Protein AF-X8BH16-F1 (afdb_monomer)

Solvent-accessible surface area (backbone atoms only — not comparable to full-atom values): 17771 Å² total; per-residue (Å²): 127,65,67,67,55,53,50,50,53,52,55,52,48,54,53,50,53,50,52,50,49,52,52,47,49,56,49,28,65,67,26,70,63,25,54,51,28,47,53,52,26,52,51,34,50,53,52,47,50,52,48,51,49,50,38,54,51,27,48,52,52,26,54,51,30,50,50,44,34,49,32,46,72,56,76,49,93,89,43,67,76,92,74,47,88,82,62,81,76,65,95,76,55,62,78,40,53,50,55,29,53,52,27,48,54,48,31,53,50,35,47,54,50,36,71,68,46,46,65,57,36,52,49,48,33,54,50,25,52,54,48,30,53,61,41,54,47,78,67,88,61,83,72,74,85,73,79,66,92,81,70,81,77,69,54,71,71,59,54,55,53,48,52,50,51,52,50,51,50,50,52,50,49,53,50,44,65,63,44,46,63,51,50,53,48,60,71,48,59,81,80,60,61,57,61,54,52,52,50,45,57,51,46,56,51,51,50,51,50,50,53,50,50,51,52,50,52,52,51,51,50,51,54,53,50,51,51,52,49,52,52,51,51,52,52,52,51,50,54,51,50,53,54,49,54,53,50,52,52,52,50,51,52,49,53,51,49,53,54,48,52,60,57,56,72,74,60,89,88,84,89,88,90,91,89,88,90,84,91,79,90,84,89,85,91,87,90,83,85,90,88,88,82,91,87,83,82,88,78,89,80,89,132

pLDDT: mean 72.81, std 18.32, range [32.56, 98.44]

InterPro domains:
  IPR025519 Protein of unknown function DUF4407 [PF14362] (2-200)

Structure (mmCIF, N/CA/C/O backbone):
data_AF-X8BH16-F1
#
_entry.id   AF-X8BH16-F1
#
loop_
_atom_site.group_PDB
_atom_site.id
_atom_site.type_symbol
_atom_site.label_atom_id
_atom_site.label_alt_id
_atom_site.label_comp_id
_atom_site.label_asym_id
_atom_site.label_entity_id
_atom_site.label_seq_id
_atom_site.pdbx_PDB_ins_code
_atom_site.Cartn_x
_atom_site.Cartn_y
_atom_site.Cartn_z
_atom_site.occupancy
_atom_site.B_iso_or_equiv
_atom_site.auth_seq_id
_atom_site.auth_comp_id
_atom_site.auth_asym_id
_atom_site.auth_atom_id
_atom_site.pdbx_PDB_model_num
ATOM 1 N N . MET A 1 1 ? -32.892 -2.412 39.433 1.00 54.09 1 MET A N 1
ATOM 2 C CA . MET A 1 1 ? -32.097 -1.198 39.141 1.00 54.09 1 MET A CA 1
ATOM 3 C C . MET A 1 1 ? -30.631 -1.491 38.779 1.00 54.09 1 MET A C 1
ATOM 5 O O . MET A 1 1 ? -29.956 -0.594 38.319 1.00 54.09 1 MET A O 1
ATOM 9 N N . THR A 1 2 ? -30.141 -2.733 38.879 1.00 63.59 2 THR A N 1
ATOM 10 C CA . THR A 1 2 ? -28.728 -3.089 38.619 1.00 63.59 2 THR A CA 1
ATOM 11 C C . THR A 1 2 ? -28.429 -3.537 37.179 1.00 63.59 2 THR A C 1
ATOM 13 O O . THR A 1 2 ? -27.313 -3.374 36.700 1.00 63.59 2 THR A O 1
ATOM 16 N N . VAL A 1 3 ? -29.421 -4.066 36.449 1.00 59.50 3 VAL A N 1
ATOM 17 C CA . VAL A 1 3 ? -29.236 -4.561 35.065 1.00 59.50 3 VAL A CA 1
ATOM 18 C C . VAL A 1 3 ? -29.133 -3.415 34.048 1.00 59.50 3 VAL A C 1
ATOM 20 O O . VAL A 1 3 ? -28.340 -3.492 33.115 1.00 59.50 3 VAL A O 1
ATOM 23 N N . ALA A 1 4 ? -29.881 -2.324 34.254 1.00 56.75 4 ALA A N 1
ATOM 24 C CA . ALA A 1 4 ? -29.825 -1.139 33.393 1.00 56.75 4 ALA A CA 1
ATOM 25 C C . ALA A 1 4 ? -28.503 -0.358 33.551 1.00 56.75 4 ALA A C 1
ATOM 27 O O . ALA A 1 4 ? -27.960 0.123 32.561 1.00 56.75 4 ALA A O 1
ATOM 28 N N . GLU A 1 5 ? -27.936 -0.300 34.763 1.00 55.91 5 GLU A N 1
ATOM 29 C CA . GLU A 1 5 ? -26.610 0.296 34.996 1.00 55.91 5 GLU A CA 1
ATOM 30 C C . GLU A 1 5 ? -25.469 -0.550 34.407 1.00 55.91 5 GLU A C 1
ATOM 32 O O . GLU A 1 5 ? -24.547 -0.001 33.802 1.00 55.91 5 GLU A O 1
ATOM 37 N N . LEU A 1 6 ? -25.545 -1.884 34.498 1.00 56.28 6 LEU A N 1
ATOM 38 C CA . LEU A 1 6 ? -24.562 -2.786 33.877 1.00 56.28 6 LEU A CA 1
ATOM 39 C C . LEU A 1 6 ? -24.601 -2.727 32.342 1.00 56.28 6 LEU A C 1
ATOM 41 O O . LEU A 1 6 ? -23.550 -2.736 31.701 1.00 56.28 6 LEU A O 1
ATOM 45 N N . ALA A 1 7 ? -25.792 -2.613 31.749 1.00 57.41 7 ALA A N 1
ATOM 46 C CA . ALA A 1 7 ? -25.943 -2.420 30.308 1.00 57.41 7 ALA A CA 1
ATOM 47 C C . ALA A 1 7 ? -25.385 -1.060 29.850 1.00 57.41 7 ALA A C 1
ATOM 49 O O . ALA A 1 7 ? -24.713 -0.990 28.820 1.00 57.41 7 ALA A O 1
ATOM 50 N N . GLY A 1 8 ? -25.586 -0.001 30.642 1.00 56.28 8 GLY A N 1
ATOM 51 C CA . GLY A 1 8 ? -25.004 1.319 30.389 1.00 56.28 8 GLY A CA 1
ATOM 52 C C . GLY A 1 8 ? -23.473 1.294 30.371 1.00 56.28 8 GLY A C 1
ATOM 53 O O . GLY A 1 8 ? -22.863 1.802 29.433 1.00 56.28 8 GLY A O 1
ATOM 54 N N . LEU A 1 9 ? -22.843 0.627 31.344 1.00 57.84 9 LEU A N 1
ATOM 55 C CA . LEU A 1 9 ? -21.382 0.478 31.402 1.00 57.84 9 LEU A CA 1
ATOM 56 C C . LEU A 1 9 ? -20.816 -0.398 30.271 1.00 57.84 9 LEU A C 1
ATOM 58 O O . LEU A 1 9 ? -19.721 -0.119 29.775 1.00 57.84 9 LEU A O 1
ATOM 62 N N . ALA A 1 10 ? -21.556 -1.418 29.824 1.00 60.94 10 ALA A N 1
ATOM 63 C CA . ALA A 1 10 ? -21.148 -2.282 28.714 1.00 60.94 10 ALA A CA 1
ATOM 64 C C . ALA A 1 10 ? -21.216 -1.564 27.353 1.00 60.94 10 ALA A C 1
ATOM 66 O O . ALA A 1 10 ? -20.291 -1.680 26.547 1.00 60.94 10 ALA A O 1
ATOM 67 N N . VAL A 1 11 ? -22.269 -0.775 27.107 1.00 63.56 11 VAL A N 1
ATOM 68 C CA . VAL A 1 11 ? -22.411 0.021 25.874 1.00 63.56 11 VAL A CA 1
ATOM 69 C C . VAL A 1 11 ? -21.393 1.163 25.840 1.00 63.56 11 VAL A C 1
ATOM 71 O O . VAL A 1 11 ? -20.773 1.405 24.801 1.00 63.56 11 VAL A O 1
ATOM 74 N N . LEU A 1 12 ? -21.154 1.823 26.980 1.00 61.47 12 LEU A N 1
ATOM 75 C CA . LEU A 1 12 ? -20.148 2.879 27.069 1.00 61.47 12 LEU A CA 1
ATOM 76 C C . LEU A 1 12 ? -18.732 2.316 26.862 1.00 61.47 12 LEU A C 1
ATOM 78 O O . LEU A 1 12 ? -17.983 2.878 26.064 1.00 61.47 12 LEU A O 1
ATOM 82 N N . SER A 1 13 ? -18.402 1.168 27.472 1.00 60.75 13 SER A N 1
ATOM 83 C CA . SER A 1 13 ? -17.114 0.483 27.256 1.00 60.75 13 SER A CA 1
ATOM 84 C C . SER A 1 13 ? -16.922 0.080 25.795 1.00 60.75 13 SER A C 1
ATOM 86 O O . SER A 1 13 ? -15.890 0.397 25.214 1.00 60.75 13 SER A O 1
ATOM 88 N N . GLY A 1 14 ? -17.945 -0.492 25.148 1.00 67.81 14 GLY A N 1
ATOM 89 C CA . GLY A 1 14 ? -17.868 -0.868 23.733 1.00 67.81 14 GLY A CA 1
ATOM 90 C C . GLY A 1 14 ? -17.637 0.321 22.789 1.00 67.81 14 GLY A C 1
ATOM 91 O O . GLY A 1 14 ? -16.919 0.196 21.796 1.00 67.81 14 GLY A O 1
ATOM 92 N N . SER A 1 15 ? -18.199 1.493 23.103 1.00 67.81 15 SER A N 1
ATOM 93 C CA . SER A 1 15 ? -17.981 2.716 22.316 1.00 67.81 15 SER A CA 1
ATOM 94 C C . SER A 1 15 ? -16.570 3.295 22.496 1.00 67.81 15 SER A C 1
ATOM 96 O O . SER A 1 15 ? -15.963 3.761 21.529 1.00 67.81 15 SER A O 1
ATOM 98 N N . ILE A 1 16 ? -16.022 3.207 23.713 1.00 68.69 16 ILE A N 1
ATOM 99 C CA . ILE A 1 16 ? -14.674 3.672 24.052 1.00 68.69 16 ILE A CA 1
ATOM 100 C C . ILE A 1 16 ? -13.629 2.738 23.441 1.00 68.69 16 ILE A C 1
ATOM 102 O O . ILE A 1 16 ? -12.698 3.222 22.802 1.00 68.69 16 ILE A O 1
ATOM 106 N N . ASP A 1 17 ? -13.817 1.421 23.538 1.00 65.94 17 ASP A N 1
ATOM 107 C CA . ASP A 1 17 ? -12.946 0.428 22.901 1.00 65.94 17 ASP A CA 1
ATOM 108 C C . ASP A 1 17 ? -12.925 0.591 21.380 1.00 65.94 17 ASP A C 1
ATOM 110 O O . ASP A 1 17 ? -11.865 0.522 20.756 1.00 65.94 17 ASP A O 1
ATOM 114 N N . ARG A 1 18 ? -14.076 0.891 20.766 1.00 68.19 18 ARG A N 1
ATOM 115 C CA . ARG A 1 18 ? -14.154 1.141 19.323 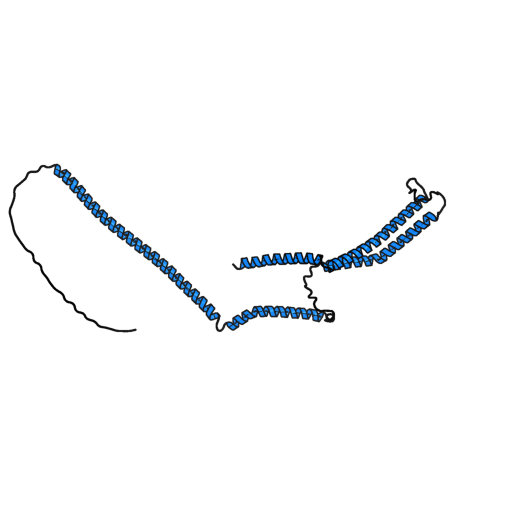1.00 68.19 18 ARG A CA 1
ATOM 116 C C . ARG A 1 18 ? -13.447 2.431 18.915 1.00 68.19 18 ARG A C 1
ATOM 118 O O . ARG A 1 18 ? -12.716 2.428 17.929 1.00 68.19 18 ARG A O 1
ATOM 125 N N . ARG A 1 19 ? -13.592 3.512 19.689 1.00 68.00 19 ARG A N 1
ATOM 126 C CA . ARG A 1 19 ? -12.861 4.769 19.453 1.00 68.00 19 ARG A CA 1
ATOM 127 C C . ARG A 1 19 ? -11.360 4.629 19.693 1.00 68.00 19 ARG A C 1
ATOM 129 O O . ARG A 1 19 ? -10.577 5.191 18.933 1.00 68.00 19 ARG A O 1
ATOM 136 N N . LEU A 1 20 ? -10.949 3.858 20.697 1.00 65.19 20 LEU A N 1
ATOM 137 C CA . LEU A 1 20 ? -9.545 3.530 20.942 1.00 65.19 20 LEU A CA 1
ATOM 138 C C . LEU A 1 20 ? -8.974 2.661 19.820 1.00 65.19 20 LEU A C 1
ATOM 140 O O . LEU A 1 20 ? -7.845 2.901 19.406 1.00 65.19 20 LEU A O 1
ATOM 144 N N . ALA A 1 21 ? -9.747 1.712 19.286 1.00 64.12 21 ALA A N 1
ATOM 145 C CA . ALA A 1 21 ? -9.351 0.903 18.138 1.00 64.12 21 AL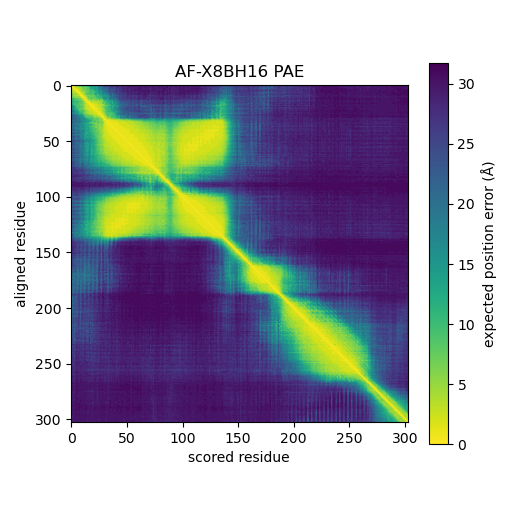A A CA 1
ATOM 146 C C . ALA A 1 21 ? -9.214 1.748 16.859 1.00 64.12 21 ALA A C 1
ATOM 148 O O . ALA A 1 21 ? -8.190 1.660 16.188 1.00 64.12 21 ALA A O 1
ATOM 149 N N . GLU A 1 22 ? -10.182 2.619 16.556 1.00 66.69 22 GLU A N 1
ATOM 150 C CA . GLU A 1 22 ? -10.122 3.548 15.415 1.00 66.69 22 GLU A CA 1
ATOM 151 C C . GLU A 1 22 ? -8.916 4.496 15.516 1.00 66.69 22 GLU A C 1
ATOM 153 O O . GLU A 1 22 ? -8.141 4.629 14.566 1.00 66.69 22 GLU A O 1
ATOM 158 N N . GLN A 1 23 ? -8.688 5.092 16.691 1.00 62.06 23 GLN A N 1
ATOM 159 C CA . GLN A 1 23 ? -7.527 5.952 16.920 1.00 62.06 23 GLN A CA 1
ATOM 160 C C . GLN A 1 23 ? -6.204 5.177 16.920 1.00 62.06 23 GLN A C 1
ATOM 162 O O . GLN A 1 23 ? -5.176 5.728 16.528 1.00 62.06 23 GLN A O 1
ATOM 167 N N . ALA A 1 24 ? -6.192 3.920 17.367 1.00 60.31 24 ALA A N 1
ATOM 168 C CA . ALA A 1 24 ? -5.011 3.066 17.305 1.00 60.31 24 ALA A CA 1
ATOM 169 C C . ALA A 1 24 ? -4.657 2.706 15.859 1.00 60.31 24 ALA A C 1
ATOM 171 O O . ALA A 1 24 ? -3.473 2.677 15.541 1.00 60.31 24 ALA A O 1
ATOM 172 N N . VAL A 1 25 ? -5.649 2.507 14.983 1.00 60.75 25 VAL A N 1
ATOM 173 C CA . VAL A 1 25 ? -5.441 2.308 13.539 1.00 60.75 25 VAL A CA 1
ATOM 174 C C . VAL A 1 25 ? -4.894 3.584 12.894 1.00 60.75 25 VAL A C 1
ATOM 176 O O . VAL A 1 25 ? -3.842 3.541 12.270 1.00 60.75 25 VAL A O 1
ATOM 179 N N . GLN A 1 26 ? -5.500 4.747 13.147 1.00 63.41 26 GLN A N 1
ATOM 180 C CA . GLN A 1 26 ? -5.028 6.026 12.589 1.00 63.41 26 GLN A CA 1
ATOM 181 C C . GLN A 1 26 ? -3.619 6.412 13.068 1.00 63.41 26 GLN A C 1
ATOM 183 O O . GLN A 1 26 ? -2.808 6.932 12.296 1.00 63.41 26 GLN A O 1
ATOM 188 N N . ARG A 1 27 ? -3.287 6.129 14.335 1.00 59.62 27 ARG A N 1
ATOM 189 C CA . ARG A 1 27 ? -1.926 6.315 14.864 1.00 59.62 27 ARG A CA 1
ATOM 190 C C . ARG A 1 27 ? -0.952 5.246 14.373 1.00 59.62 27 ARG A C 1
ATOM 192 O O . ARG A 1 27 ? 0.228 5.556 14.256 1.00 59.62 27 ARG A O 1
ATOM 199 N N . ALA A 1 28 ? -1.414 4.026 14.094 1.00 60.66 28 ALA A N 1
ATOM 200 C CA . ALA A 1 28 ? -0.592 2.987 13.478 1.00 60.66 28 ALA A CA 1
ATOM 201 C C . ALA A 1 28 ? -0.234 3.364 12.036 1.00 60.66 28 ALA A C 1
ATOM 203 O O . ALA A 1 28 ? 0.935 3.289 11.680 1.00 60.66 28 ALA A O 1
ATOM 204 N N . ASP A 1 29 ? -1.188 3.875 11.256 1.00 62.00 29 ASP A N 1
ATOM 205 C CA . ASP A 1 29 ? -0.947 4.349 9.888 1.00 62.00 29 ASP A CA 1
ATOM 206 C C . ASP A 1 29 ? -0.028 5.579 9.843 1.00 62.00 29 ASP A C 1
ATOM 208 O O . ASP A 1 29 ? 0.788 5.716 8.934 1.00 62.00 29 ASP A O 1
ATOM 212 N N . SER A 1 30 ? -0.099 6.439 10.864 1.00 62.12 30 SER A N 1
ATOM 213 C CA . SER A 1 30 ? 0.788 7.602 11.028 1.00 62.12 30 SER A CA 1
ATOM 214 C C . SER A 1 30 ? 2.091 7.274 11.773 1.00 62.12 30 SER A C 1
ATOM 216 O O . SER A 1 30 ? 2.867 8.176 12.097 1.00 62.12 30 SER A O 1
ATOM 218 N N . ALA A 1 31 ? 2.333 6.004 12.114 1.00 78.25 31 ALA A N 1
ATOM 219 C CA . ALA A 1 31 ? 3.508 5.627 12.883 1.00 78.25 31 ALA A CA 1
ATOM 220 C C . ALA A 1 31 ? 4.776 5.790 12.027 1.00 78.25 31 ALA A C 1
ATOM 222 O O . ALA A 1 31 ? 4.789 5.388 10.860 1.00 78.25 31 ALA A O 1
ATOM 223 N N . PRO A 1 32 ? 5.892 6.269 12.607 1.00 78.94 32 PRO A N 1
ATOM 224 C CA . PRO A 1 32 ? 7.151 6.427 11.875 1.00 78.94 32 PRO A CA 1
ATOM 225 C C . PRO A 1 32 ? 7.645 5.108 11.258 1.00 78.94 32 PRO A C 1
ATOM 227 O O . PRO A 1 32 ? 8.288 5.121 10.215 1.00 78.94 32 PRO A O 1
ATOM 230 N N . ALA A 1 33 ? 7.289 3.964 11.854 1.00 80.44 33 ALA A N 1
ATOM 231 C CA . ALA A 1 33 ? 7.592 2.644 11.307 1.00 80.44 33 ALA A CA 1
ATOM 232 C C . ALA A 1 33 ? 6.837 2.342 9.997 1.00 80.44 33 ALA A C 1
ATOM 234 O O . ALA A 1 33 ? 7.428 1.772 9.085 1.00 80.44 33 ALA A O 1
ATOM 235 N N . VAL A 1 34 ? 5.564 2.743 9.876 1.00 88.00 34 VAL A N 1
ATOM 236 C CA . VAL A 1 34 ? 4.780 2.566 8.639 1.00 88.00 34 VAL A CA 1
ATOM 237 C C . VAL A 1 34 ? 5.310 3.487 7.543 1.00 88.00 34 VAL A C 1
ATOM 239 O O . VAL A 1 34 ? 5.524 3.023 6.427 1.00 88.00 34 VAL A O 1
ATOM 242 N N . ALA A 1 35 ? 5.614 4.747 7.871 1.00 87.75 35 ALA A N 1
ATOM 243 C CA . ALA A 1 35 ? 6.201 5.701 6.926 1.00 87.75 35 ALA A CA 1
ATOM 244 C C . ALA A 1 35 ? 7.594 5.267 6.424 1.00 87.75 35 ALA A C 1
ATOM 246 O O . ALA A 1 35 ? 7.931 5.429 5.249 1.00 87.75 35 ALA A O 1
ATOM 247 N N . GLN A 1 36 ? 8.419 4.690 7.301 1.00 87.69 36 GLN A N 1
ATOM 248 C CA . GLN A 1 36 ? 9.732 4.172 6.919 1.00 87.69 36 GLN A CA 1
ATOM 249 C C . GLN A 1 36 ? 9.613 2.920 6.038 1.00 87.69 36 GLN A C 1
ATOM 251 O O . GLN A 1 36 ? 10.286 2.838 5.008 1.00 87.69 36 GLN A O 1
ATOM 256 N N . ALA A 1 37 ? 8.735 1.978 6.401 1.00 92.12 37 ALA A N 1
ATOM 257 C CA . ALA A 1 37 ? 8.479 0.774 5.612 1.00 92.12 37 ALA A CA 1
ATOM 258 C C . ALA A 1 37 ? 7.914 1.114 4.222 1.00 92.12 37 ALA A C 1
ATOM 260 O O . ALA A 1 37 ? 8.383 0.566 3.224 1.00 92.12 37 ALA A O 1
ATOM 261 N N . SER A 1 38 ? 6.979 2.069 4.131 1.00 93.56 38 SER A N 1
ATOM 262 C CA . SER A 1 38 ? 6.435 2.521 2.845 1.00 93.56 38 SER A CA 1
ATOM 263 C C . SER A 1 38 ? 7.512 3.167 1.975 1.00 93.56 38 SER A C 1
ATOM 265 O O . SER A 1 38 ? 7.671 2.784 0.823 1.00 93.56 38 SER A O 1
ATOM 267 N N . THR A 1 39 ? 8.331 4.058 2.542 1.00 94.62 39 THR A N 1
ATOM 268 C CA . THR A 1 39 ? 9.425 4.717 1.808 1.00 94.62 39 THR A CA 1
ATOM 269 C C . THR A 1 39 ? 10.437 3.707 1.256 1.00 94.62 39 THR A C 1
ATOM 271 O O . THR A 1 39 ? 10.933 3.856 0.139 1.00 94.62 39 THR A O 1
ATOM 274 N N . ASN A 1 40 ? 10.767 2.670 2.029 1.00 92.75 40 ASN A N 1
ATOM 275 C CA . ASN A 1 40 ? 11.682 1.619 1.586 1.00 92.75 40 ASN A CA 1
ATOM 276 C C . ASN A 1 40 ? 11.083 0.775 0.456 1.00 92.75 40 ASN A C 1
ATOM 278 O O . ASN A 1 40 ? 11.771 0.509 -0.531 1.00 92.75 40 ASN A O 1
ATOM 282 N N . LEU A 1 41 ? 9.807 0.407 0.579 1.00 97.62 41 LEU A N 1
ATOM 283 C CA . LEU A 1 41 ? 9.076 -0.329 -0.446 1.00 97.62 41 LEU A CA 1
ATOM 284 C C . LEU A 1 41 ? 8.956 0.475 -1.749 1.00 97.62 41 LEU A C 1
ATOM 286 O O . LEU A 1 41 ? 9.222 -0.055 -2.827 1.00 97.62 41 LEU A O 1
ATOM 290 N N . ASP A 1 42 ? 8.634 1.764 -1.658 1.00 97.88 42 ASP A N 1
ATOM 291 C CA . ASP A 1 42 ? 8.540 2.651 -2.819 1.00 97.88 42 ASP A CA 1
ATOM 292 C C . ASP A 1 42 ? 9.894 2.808 -3.516 1.00 97.88 42 ASP A C 1
ATOM 294 O O . ASP A 1 42 ? 9.969 2.769 -4.745 1.00 97.88 42 ASP A O 1
ATOM 298 N N . ARG A 1 43 ? 10.992 2.890 -2.750 1.00 97.50 43 ARG A N 1
ATOM 299 C CA . ARG A 1 43 ? 12.352 2.914 -3.307 1.00 97.50 43 ARG A CA 1
ATOM 300 C C . ARG A 1 43 ? 12.678 1.629 -4.074 1.00 97.50 43 ARG A C 1
ATOM 302 O O . ARG A 1 43 ? 13.234 1.711 -5.168 1.00 97.50 43 ARG A O 1
ATOM 309 N N . ALA A 1 44 ? 12.326 0.462 -3.533 1.00 97.31 44 ALA A N 1
ATOM 310 C CA . ALA A 1 44 ? 12.549 -0.823 -4.200 1.00 97.31 44 ALA A CA 1
ATOM 311 C C . ALA A 1 44 ? 11.719 -0.942 -5.492 1.00 97.31 44 ALA A C 1
ATOM 313 O O . ALA A 1 44 ? 12.245 -1.321 -6.540 1.00 97.31 44 ALA A O 1
ATOM 314 N N . ARG A 1 45 ? 10.448 -0.523 -5.453 1.00 98.44 45 ARG A N 1
ATOM 315 C CA . ARG A 1 45 ? 9.563 -0.481 -6.629 1.00 98.44 45 ARG A CA 1
ATOM 316 C C . ARG A 1 45 ? 10.069 0.478 -7.705 1.00 98.44 45 ARG A C 1
ATOM 318 O O . ARG A 1 45 ? 10.085 0.112 -8.877 1.00 98.44 45 ARG A O 1
ATOM 325 N N . ALA A 1 46 ? 10.531 1.667 -7.319 1.00 98.31 46 ALA A N 1
ATOM 326 C CA . ALA A 1 46 ? 11.118 2.636 -8.242 1.00 98.31 46 ALA A CA 1
ATOM 327 C C . ALA A 1 46 ? 12.411 2.111 -8.889 1.00 98.31 46 ALA A C 1
ATOM 329 O O . ALA A 1 46 ? 12.637 2.313 -10.079 1.00 98.31 46 ALA A O 1
ATOM 330 N N . ALA A 1 47 ? 13.248 1.394 -8.134 1.00 97.25 47 ALA A N 1
ATOM 331 C CA . ALA A 1 47 ? 14.437 0.752 -8.686 1.00 97.25 47 ALA A CA 1
ATOM 332 C C . ALA A 1 47 ? 14.076 -0.365 -9.683 1.00 97.25 47 ALA A C 1
ATOM 334 O O . ALA A 1 47 ? 14.695 -0.467 -10.745 1.00 97.25 47 ALA A O 1
ATOM 335 N N . ARG A 1 48 ? 13.049 -1.173 -9.379 1.00 98.25 48 ARG A N 1
ATOM 336 C CA . ARG A 1 48 ? 12.565 -2.235 -10.273 1.00 98.25 48 ARG A CA 1
ATOM 337 C C . ARG A 1 48 ? 11.985 -1.675 -11.569 1.00 98.25 48 ARG A C 1
ATOM 339 O O . ARG A 1 48 ? 12.344 -2.171 -12.636 1.00 98.25 48 ARG A O 1
ATOM 346 N N . SER A 1 49 ? 11.168 -0.625 -11.487 1.00 98.19 49 SER A N 1
ATOM 347 C CA . SER A 1 49 ? 10.591 0.024 -12.667 1.00 98.19 49 SER A CA 1
ATOM 348 C C . SER A 1 49 ? 11.642 0.756 -13.499 1.00 98.19 49 SER A C 1
ATOM 350 O O . SER A 1 49 ? 11.597 0.690 -14.722 1.00 98.19 49 SER A O 1
ATOM 352 N N . ALA A 1 50 ? 12.639 1.391 -12.873 1.00 97.25 50 ALA A N 1
ATOM 353 C CA . ALA A 1 50 ? 13.769 1.977 -13.590 1.00 97.25 50 ALA A CA 1
ATOM 354 C C . ALA A 1 50 ? 14.546 0.918 -14.391 1.00 97.25 50 ALA A C 1
ATOM 356 O O . ALA A 1 50 ? 14.923 1.169 -15.533 1.00 97.25 50 ALA A O 1
ATOM 357 N N . LEU A 1 51 ? 14.738 -0.278 -13.824 1.00 97.81 51 LEU A N 1
ATOM 358 C CA . LEU A 1 51 ? 15.386 -1.398 -14.507 1.00 97.81 51 LEU A CA 1
ATOM 359 C C . LEU A 1 51 ? 14.570 -1.897 -15.711 1.00 97.81 51 LEU A C 1
ATOM 361 O O . LEU A 1 51 ? 15.145 -2.135 -16.771 1.00 97.81 51 LEU A O 1
ATOM 365 N N . ASP A 1 52 ? 13.246 -2.008 -15.577 1.00 97.81 52 ASP A N 1
ATOM 366 C CA . ASP A 1 52 ? 12.370 -2.372 -16.700 1.00 97.81 52 ASP A CA 1
ATOM 367 C C . ASP A 1 52 ? 12.336 -1.278 -17.779 1.00 97.81 52 ASP A C 1
ATOM 369 O O . ASP A 1 52 ? 12.431 -1.581 -18.968 1.00 97.81 52 ASP A O 1
ATOM 373 N N . ASN A 1 53 ? 12.314 -0.002 -17.385 1.00 98.19 53 ASN A N 1
ATOM 374 C CA . ASN A 1 53 ? 12.356 1.130 -18.312 1.00 98.19 53 ASN A CA 1
ATOM 375 C C . ASN A 1 53 ? 13.635 1.144 -19.157 1.00 98.19 53 ASN A C 1
ATOM 377 O O . ASN A 1 53 ? 13.574 1.470 -20.339 1.00 98.19 53 ASN A O 1
ATOM 381 N N . VAL A 1 54 ? 14.785 0.767 -18.589 1.00 97.88 54 VAL A N 1
ATOM 382 C CA . VAL A 1 54 ? 16.039 0.636 -19.353 1.00 97.88 54 VAL A CA 1
ATOM 383 C C . VAL A 1 54 ? 15.915 -0.443 -20.433 1.00 97.88 54 VAL A C 1
ATOM 385 O O . VAL A 1 54 ? 16.388 -0.245 -21.552 1.00 97.88 54 VAL A O 1
ATOM 388 N N . VAL A 1 55 ? 15.248 -1.564 -20.139 1.00 98.44 55 VAL A N 1
ATOM 389 C CA . VAL A 1 55 ? 15.007 -2.624 -21.131 1.00 98.44 55 VAL A CA 1
ATOM 390 C C . VAL A 1 55 ? 14.061 -2.144 -22.230 1.00 98.44 55 VAL A C 1
ATOM 392 O O . VAL A 1 55 ? 14.356 -2.351 -23.407 1.00 98.44 55 VAL A O 1
ATOM 395 N N . GLU A 1 56 ? 12.961 -1.474 -21.881 1.00 98.25 56 GLU A N 1
ATOM 396 C CA . GLU A 1 56 ? 12.030 -0.931 -22.880 1.00 98.25 56 GLU A CA 1
ATOM 397 C C . GLU A 1 56 ? 12.686 0.145 -23.760 1.00 98.25 56 GLU A C 1
ATOM 399 O O . GLU A 1 56 ? 12.524 0.130 -24.981 1.00 98.25 56 GLU A O 1
ATOM 404 N N . GLN A 1 57 ? 13.512 1.024 -23.183 1.00 97.75 57 GLN A N 1
ATOM 405 C CA . GLN A 1 57 ? 14.296 2.001 -23.947 1.00 97.75 57 GLN A CA 1
ATOM 406 C C . GLN A 1 57 ? 15.281 1.319 -24.904 1.00 97.75 57 GLN A C 1
ATOM 408 O O . GLN A 1 57 ? 15.374 1.704 -26.070 1.00 97.75 57 GLN A O 1
ATOM 413 N N . ALA A 1 58 ? 15.984 0.275 -24.455 1.00 97.38 58 ALA A N 1
ATOM 414 C CA . ALA A 1 58 ? 16.908 -0.470 -25.307 1.00 97.38 58 ALA A CA 1
ATOM 415 C C . ALA A 1 58 ? 16.185 -1.191 -26.462 1.00 97.38 58 ALA A C 1
ATOM 417 O O . ALA A 1 58 ? 16.694 -1.216 -27.587 1.00 97.38 58 ALA A O 1
ATOM 418 N N . ARG A 1 59 ? 14.975 -1.722 -26.225 1.00 97.06 59 ARG A N 1
ATOM 419 C CA . ARG A 1 59 ? 14.121 -2.290 -27.285 1.00 97.06 59 ARG A CA 1
ATOM 420 C C . ARG A 1 59 ? 13.725 -1.230 -28.306 1.00 97.06 59 ARG A C 1
ATOM 422 O O . ARG A 1 59 ? 13.944 -1.441 -29.496 1.00 97.06 59 ARG A O 1
ATOM 429 N N . ALA A 1 60 ? 13.239 -0.078 -27.845 1.00 96.06 60 ALA A N 1
ATOM 430 C CA . ALA A 1 60 ? 12.865 1.032 -28.717 1.00 96.06 60 ALA A CA 1
ATOM 431 C C . ALA A 1 60 ? 14.049 1.512 -29.575 1.00 96.06 60 ALA A C 1
ATOM 433 O O . ALA A 1 60 ? 13.906 1.684 -30.783 1.00 96.06 60 ALA A O 1
ATOM 434 N N . HIS A 1 61 ? 15.242 1.648 -28.986 1.00 92.94 61 HIS A N 1
ATOM 435 C CA . HIS A 1 61 ? 16.457 2.017 -29.718 1.00 92.94 61 HIS A CA 1
ATOM 436 C C . HIS A 1 61 ? 16.862 0.985 -30.778 1.00 92.94 61 HIS A C 1
ATOM 438 O O . HIS A 1 61 ? 17.324 1.360 -31.859 1.00 92.94 61 HIS A O 1
ATOM 444 N N . ARG A 1 62 ? 16.724 -0.313 -30.483 1.00 93.81 62 ARG A N 1
ATOM 445 C CA . ARG A 1 62 ? 16.988 -1.384 -31.454 1.00 93.81 62 ARG A CA 1
ATOM 446 C C . ARG A 1 62 ? 16.000 -1.319 -32.612 1.00 93.81 62 ARG A C 1
ATOM 448 O O . ARG A 1 62 ? 16.423 -1.371 -33.764 1.00 93.81 62 ARG A O 1
ATOM 455 N N . ASP A 1 63 ? 14.714 -1.198 -32.314 1.00 92.31 63 ASP A N 1
ATOM 456 C CA . ASP A 1 63 ? 13.665 -1.181 -33.331 1.00 92.31 63 ASP A CA 1
ATOM 457 C C . ASP A 1 63 ? 13.800 0.059 -34.227 1.00 92.31 63 ASP A C 1
ATOM 459 O O . ASP A 1 63 ? 13.746 -0.049 -35.451 1.00 92.31 63 ASP A O 1
ATOM 463 N N . GLU A 1 64 ? 14.122 1.213 -33.639 1.00 88.62 64 GLU A N 1
ATOM 464 C CA . GLU A 1 64 ? 14.461 2.432 -34.373 1.00 88.62 64 GLU A CA 1
ATOM 465 C C . GLU A 1 64 ? 15.680 2.236 -35.290 1.00 88.62 64 GLU A C 1
ATOM 467 O O . GLU A 1 64 ? 15.636 2.605 -36.465 1.00 88.62 64 GLU A O 1
ATOM 472 N N . ALA A 1 65 ? 16.752 1.602 -34.803 1.00 87.25 65 ALA A N 1
ATOM 473 C CA . ALA A 1 65 ? 17.932 1.317 -35.618 1.00 87.25 65 ALA A CA 1
ATOM 474 C C . ALA A 1 65 ? 17.635 0.344 -36.773 1.00 87.25 65 ALA A C 1
ATOM 476 O O . ALA A 1 65 ? 18.184 0.509 -37.863 1.00 87.25 65 ALA A O 1
ATOM 477 N N . LEU A 1 66 ? 16.752 -0.640 -36.572 1.00 86.38 66 LEU A N 1
ATOM 478 C CA . LEU A 1 66 ? 16.318 -1.564 -37.626 1.00 86.38 66 LEU A CA 1
ATOM 479 C C . LEU A 1 66 ? 15.459 -0.868 -38.687 1.00 86.38 66 LEU A C 1
ATOM 481 O O . LEU A 1 66 ? 15.611 -1.155 -39.877 1.00 86.38 66 LEU A O 1
ATOM 485 N N . VAL A 1 67 ? 14.587 0.057 -38.280 1.00 87.06 67 VAL A N 1
ATOM 486 C CA . VAL A 1 67 ? 13.807 0.886 -39.210 1.00 87.06 67 VAL A CA 1
ATOM 487 C C . VAL A 1 67 ? 14.737 1.763 -40.042 1.00 87.06 67 VAL A C 1
ATOM 489 O O . VAL A 1 67 ? 14.624 1.762 -41.267 1.00 87.06 67 VAL A O 1
ATOM 492 N N . VAL A 1 68 ? 15.695 2.450 -39.409 1.00 83.75 68 VAL A N 1
ATOM 493 C CA . VAL A 1 68 ? 16.689 3.270 -40.120 1.00 83.75 68 VAL A CA 1
ATOM 494 C C . VAL A 1 68 ? 17.497 2.411 -41.091 1.00 83.75 68 VAL A C 1
ATOM 496 O O . VAL A 1 68 ? 17.568 2.749 -42.267 1.00 83.75 68 VAL A O 1
ATOM 499 N N . ALA A 1 69 ? 18.018 1.261 -40.654 1.00 80.69 69 ALA A N 1
ATOM 500 C CA . ALA A 1 69 ? 18.780 0.360 -41.520 1.00 80.69 69 ALA A CA 1
ATOM 501 C C . ALA A 1 69 ? 17.963 -0.138 -42.729 1.00 80.69 69 ALA A C 1
ATOM 503 O O . ALA A 1 69 ? 18.488 -0.228 -43.839 1.00 80.69 69 ALA A O 1
ATOM 504 N N . ARG A 1 70 ? 16.665 -0.426 -42.546 1.00 83.19 70 ARG A N 1
ATOM 505 C CA . ARG A 1 70 ? 15.758 -0.811 -43.640 1.00 83.19 70 ARG A CA 1
ATOM 506 C C . ARG A 1 70 ? 15.504 0.344 -44.607 1.00 83.19 70 ARG A C 1
ATOM 508 O O . ARG A 1 70 ? 15.521 0.132 -45.816 1.00 83.19 70 ARG A O 1
ATOM 515 N N . CYS A 1 71 ? 15.282 1.543 -44.079 1.00 84.75 71 CYS A N 1
ATOM 516 C CA . CYS A 1 71 ? 15.015 2.744 -44.864 1.00 84.75 71 CYS A CA 1
ATOM 517 C C . CYS A 1 71 ? 16.249 3.280 -45.600 1.00 84.75 71 CYS A C 1
ATOM 519 O O . CYS A 1 71 ? 16.099 3.879 -46.660 1.00 84.75 71 CYS A O 1
ATOM 521 N N . GLU A 1 72 ? 17.458 3.044 -45.087 1.00 78.69 72 GLU A N 1
ATOM 522 C CA . GLU A 1 72 ? 18.694 3.302 -45.835 1.00 78.69 72 GLU A CA 1
ATOM 523 C C . GLU A 1 72 ? 18.859 2.334 -47.014 1.00 78.69 72 GLU A C 1
ATOM 525 O O . GLU A 1 72 ? 19.350 2.731 -48.066 1.00 78.69 72 GLU A O 1
ATOM 530 N N . TYR A 1 73 ? 18.439 1.074 -46.856 1.00 79.19 73 TYR A N 1
ATOM 531 C CA . TYR A 1 73 ? 18.519 0.075 -47.924 1.00 79.19 73 TYR A CA 1
ATOM 532 C C . TYR A 1 73 ? 17.452 0.277 -49.011 1.00 79.19 73 TYR A C 1
ATOM 534 O O . TYR A 1 73 ? 17.751 0.141 -50.195 1.00 79.19 73 TYR A O 1
ATOM 542 N N . ASN A 1 74 ? 16.215 0.601 -48.619 1.00 81.69 74 ASN A N 1
ATOM 543 C CA . ASN A 1 74 ? 15.101 0.849 -49.534 1.00 81.69 74 ASN A CA 1
ATOM 544 C C . ASN A 1 74 ? 14.345 2.134 -49.137 1.00 81.69 74 ASN A C 1
ATOM 546 O O . ASN A 1 74 ? 13.374 2.065 -48.371 1.00 81.69 74 ASN A O 1
ATOM 550 N N . PRO A 1 75 ? 14.792 3.310 -49.616 1.00 81.12 75 PRO A N 1
ATOM 551 C CA . PRO A 1 75 ? 14.150 4.574 -49.292 1.00 81.12 75 PRO A CA 1
ATOM 552 C C . PRO A 1 75 ? 12.780 4.664 -49.974 1.00 81.12 75 PRO A C 1
ATOM 554 O O . PRO A 1 75 ? 12.669 4.726 -51.195 1.00 81.12 75 PRO A O 1
ATOM 557 N N . THR A 1 76 ? 11.721 4.700 -49.166 1.00 82.44 76 THR A N 1
ATOM 558 C CA . THR A 1 76 ? 10.344 4.954 -49.618 1.00 82.44 76 THR A CA 1
ATOM 559 C C . THR A 1 76 ? 9.838 6.278 -49.036 1.00 82.44 76 THR A C 1
ATOM 561 O O . THR A 1 76 ? 10.386 6.749 -48.036 1.00 82.44 76 THR A O 1
ATOM 564 N N . PRO A 1 77 ? 8.770 6.886 -49.584 1.00 82.44 77 PRO A N 1
ATOM 565 C CA . PRO A 1 77 ? 8.194 8.114 -49.026 1.00 82.44 77 PRO A CA 1
ATOM 566 C C . PRO A 1 77 ? 7.730 7.987 -47.564 1.00 82.44 77 PRO A C 1
ATOM 568 O O . PRO A 1 77 ? 7.633 8.991 -46.867 1.00 82.44 77 PRO A O 1
ATOM 571 N N . ALA A 1 78 ? 7.472 6.763 -47.084 1.00 83.31 78 ALA A N 1
ATOM 572 C CA . ALA A 1 78 ? 7.093 6.479 -45.699 1.00 83.31 78 ALA A CA 1
ATOM 573 C C . ALA A 1 78 ? 8.284 6.466 -44.715 1.00 83.31 78 ALA A C 1
ATOM 575 O O . ALA A 1 78 ? 8.082 6.371 -43.505 1.00 83.31 78 ALA A O 1
ATOM 576 N N . CYS A 1 79 ? 9.524 6.538 -45.207 1.00 84.12 79 CYS A N 1
ATOM 577 C CA . CYS A 1 79 ? 10.719 6.541 -44.371 1.00 84.12 79 CYS A CA 1
ATOM 578 C C . CYS A 1 79 ? 10.998 7.923 -43.748 1.00 84.12 79 CYS A C 1
ATOM 580 O O . CYS A 1 79 ? 10.785 8.952 -44.396 1.00 84.12 79 CYS A O 1
ATOM 582 N N . PRO A 1 80 ? 11.531 7.972 -42.510 1.00 79.69 80 PRO A N 1
ATOM 583 C CA . PRO A 1 80 ? 11.848 9.226 -41.835 1.00 79.69 80 PRO A CA 1
ATOM 584 C C . PRO A 1 80 ? 12.981 9.974 -42.557 1.00 79.69 80 PRO A C 1
ATOM 586 O O . PRO A 1 80 ? 14.136 9.556 -42.532 1.00 79.69 80 PRO A O 1
ATOM 589 N N . GLN A 1 81 ? 12.649 11.116 -43.165 1.00 72.06 81 GLN A N 1
ATOM 590 C CA . GLN A 1 81 ? 13.559 11.920 -43.997 1.00 72.06 81 GLN A CA 1
ATOM 591 C C . GLN A 1 81 ? 14.709 12.570 -43.206 1.00 72.06 81 GLN A C 1
ATOM 593 O O . GLN A 1 81 ? 15.760 12.860 -43.763 1.00 72.06 81 GLN A O 1
ATOM 598 N N . THR A 1 82 ? 14.541 12.786 -41.897 1.00 72.56 82 THR A N 1
ATOM 599 C CA . THR A 1 82 ? 15.535 13.467 -41.043 1.00 72.56 82 THR A CA 1
ATOM 600 C C . THR A 1 82 ? 16.658 12.559 -40.542 1.00 72.56 82 THR A C 1
ATOM 602 O O . THR A 1 82 ? 17.584 13.042 -39.893 1.00 72.56 82 THR A O 1
ATOM 605 N N . ARG A 1 83 ? 16.578 11.244 -40.787 1.00 66.19 83 ARG A N 1
ATOM 606 C CA . ARG A 1 83 ? 17.490 10.249 -40.192 1.00 66.19 83 ARG A CA 1
ATOM 607 C C . ARG A 1 83 ? 18.114 9.273 -41.186 1.00 66.19 83 ARG A C 1
ATOM 609 O O . ARG A 1 83 ? 18.817 8.361 -40.761 1.00 66.19 83 ARG A O 1
ATOM 616 N N . ILE A 1 84 ? 17.874 9.458 -42.480 1.00 65.31 84 ILE A N 1
ATOM 617 C CA . ILE A 1 84 ? 18.483 8.657 -43.545 1.00 65.31 84 ILE A CA 1
ATOM 618 C C . ILE A 1 84 ? 19.498 9.499 -44.314 1.00 65.31 84 ILE A C 1
ATOM 620 O O . ILE A 1 84 ? 19.293 10.686 -44.543 1.00 65.31 84 ILE A O 1
ATOM 624 N N . THR A 1 85 ? 20.596 8.876 -44.734 1.00 64.69 85 THR A N 1
ATOM 625 C CA . THR A 1 85 ? 21.643 9.542 -45.527 1.00 64.69 85 THR A CA 1
ATOM 626 C C . THR A 1 85 ? 21.258 9.738 -47.000 1.00 64.69 85 THR A C 1
ATOM 628 O O . THR A 1 85 ? 21.958 10.439 -47.725 1.00 64.69 85 THR A O 1
ATOM 631 N N . GLY A 1 86 ? 20.144 9.141 -47.444 1.00 59.03 86 GLY A N 1
ATOM 632 C CA . GLY A 1 86 ? 19.553 9.358 -48.768 1.00 59.03 86 GLY A CA 1
ATOM 633 C C . GLY A 1 86 ? 20.356 8.801 -49.948 1.00 59.03 86 GLY A C 1
ATOM 634 O O . GLY A 1 86 ? 19.970 9.042 -51.085 1.00 59.03 86 GLY A O 1
ATOM 635 N N . TYR A 1 87 ? 21.448 8.066 -49.705 1.00 57.84 87 TYR A N 1
ATOM 636 C CA . TYR A 1 87 ? 22.289 7.479 -50.751 1.00 57.84 87 TYR A CA 1
ATOM 637 C C . TYR A 1 87 ? 21.907 6.007 -50.983 1.00 57.84 87 TYR A C 1
ATOM 639 O O . TYR A 1 87 ? 22.273 5.152 -50.170 1.00 57.84 87 TYR A O 1
ATOM 647 N N . PRO A 1 88 ? 21.183 5.675 -52.069 1.00 55.84 88 PRO A N 1
ATOM 648 C CA . PRO A 1 88 ? 20.902 4.293 -52.420 1.00 55.84 88 PRO A CA 1
ATOM 649 C C . PRO A 1 88 ? 22.157 3.701 -53.065 1.00 55.84 88 PRO A C 1
ATOM 651 O O . PRO A 1 88 ? 22.457 3.968 -54.226 1.00 55.84 88 PRO A O 1
ATOM 654 N N . GLY A 1 89 ? 22.939 2.920 -52.322 1.00 48.09 89 GLY A N 1
ATOM 655 C CA . GLY A 1 89 ? 24.082 2.257 -52.942 1.00 48.09 89 GLY A CA 1
ATOM 656 C C . GLY A 1 89 ? 24.992 1.483 -52.004 1.00 48.09 89 GLY A C 1
ATOM 657 O O . GLY A 1 89 ? 25.686 2.061 -51.173 1.00 48.09 89 GLY A O 1
ATOM 658 N N . GLY A 1 90 ? 25.066 0.175 -52.247 1.00 46.25 90 GLY A N 1
ATOM 659 C CA . GLY A 1 90 ? 26.224 -0.647 -51.907 1.00 46.25 90 GLY A CA 1
ATOM 660 C C . GLY A 1 90 ? 25.962 -1.698 -50.837 1.00 46.25 90 GLY A C 1
ATOM 661 O O . GLY A 1 90 ? 25.620 -1.388 -49.698 1.00 46.25 90 GLY A O 1
ATOM 662 N N . THR A 1 91 ? 26.169 -2.957 -51.219 1.00 44.84 91 THR A N 1
ATOM 663 C CA . THR A 1 91 ? 26.176 -4.146 -50.363 1.00 44.84 91 THR A CA 1
ATOM 664 C C . THR A 1 91 ? 26.938 -3.887 -49.063 1.00 44.84 91 THR A C 1
ATOM 666 O O . THR A 1 91 ? 28.163 -3.793 -49.057 1.00 44.84 91 THR A O 1
ATOM 669 N N . GLY A 1 92 ? 26.205 -3.768 -47.958 1.00 56.16 92 GLY A N 1
ATOM 670 C CA . GLY A 1 92 ? 26.797 -3.630 -46.635 1.00 56.16 92 GLY A CA 1
ATOM 671 C C . GLY A 1 92 ? 27.396 -2.258 -46.351 1.00 56.16 92 GLY A C 1
ATOM 672 O O . GLY A 1 92 ? 28.572 -2.167 -46.017 1.00 56.16 92 GLY A O 1
ATOM 673 N N . ASN A 1 93 ? 26.589 -1.193 -46.394 1.00 56.06 93 ASN A N 1
ATOM 674 C CA . ASN A 1 93 ? 26.997 0.063 -45.773 1.00 56.06 93 ASN A CA 1
ATOM 675 C C . ASN A 1 93 ? 27.209 -0.170 -44.256 1.00 56.06 93 ASN A C 1
ATOM 677 O O . ASN A 1 93 ? 26.240 -0.420 -43.526 1.00 56.06 93 ASN A O 1
ATOM 681 N N . PRO A 1 94 ? 28.449 -0.071 -43.739 1.00 57.38 94 PRO A N 1
ATOM 682 C CA . PRO A 1 94 ? 28.729 -0.279 -42.323 1.00 57.38 94 PRO A CA 1
ATOM 683 C C . PRO A 1 94 ? 28.034 0.761 -41.434 1.00 57.38 94 PRO A C 1
ATOM 685 O O . PRO A 1 94 ? 27.936 0.550 -40.227 1.00 57.38 94 PRO A O 1
ATOM 688 N N . ARG A 1 95 ? 27.541 1.873 -42.000 1.00 58.25 95 ARG A N 1
ATOM 689 C CA . ARG A 1 95 ? 26.850 2.930 -41.252 1.00 58.25 95 ARG A CA 1
ATOM 690 C C . ARG A 1 95 ? 25.444 2.543 -40.793 1.00 58.25 95 ARG A C 1
ATOM 692 O O . ARG A 1 95 ? 25.064 3.022 -39.738 1.00 58.25 95 ARG A O 1
ATOM 699 N N . GLY A 1 96 ? 24.735 1.644 -41.481 1.00 62.53 96 GLY A N 1
ATOM 700 C CA . GLY A 1 96 ? 23.429 1.136 -41.027 1.00 62.53 96 GLY A CA 1
ATOM 701 C C . GLY A 1 96 ? 23.543 -0.109 -40.136 1.00 62.53 96 GLY A C 1
ATOM 702 O O . GLY A 1 96 ? 22.838 -0.249 -39.137 1.00 62.53 96 GLY A O 1
ATOM 703 N N . GLN A 1 97 ? 24.496 -0.999 -40.442 1.00 65.44 97 GLN A N 1
ATOM 704 C CA . GLN A 1 97 ? 24.669 -2.264 -39.712 1.00 65.44 97 GLN A CA 1
ATOM 705 C C . GLN A 1 97 ? 25.379 -2.101 -38.358 1.00 65.44 97 GLN A C 1
ATOM 707 O O . GLN A 1 97 ? 25.006 -2.764 -37.390 1.00 65.44 97 GLN A O 1
ATOM 712 N N . ARG A 1 98 ? 26.378 -1.208 -38.247 1.00 71.19 98 ARG A N 1
ATOM 713 C CA . ARG A 1 98 ? 27.104 -0.994 -36.978 1.00 71.19 98 ARG A CA 1
ATOM 714 C C . ARG A 1 98 ? 26.210 -0.424 -35.868 1.00 71.19 98 ARG A C 1
ATOM 716 O O . ARG A 1 98 ? 26.292 -0.941 -34.754 1.00 71.19 98 ARG A O 1
ATOM 723 N N . PRO A 1 99 ? 25.342 0.580 -36.113 1.00 79.12 99 PRO A N 1
ATOM 724 C CA . PRO A 1 99 ? 24.395 1.040 -35.104 1.00 79.12 99 PRO A CA 1
ATOM 725 C C . PRO A 1 99 ? 23.413 -0.053 -34.691 1.00 79.12 99 PRO A C 1
ATOM 727 O O . PRO A 1 99 ? 23.222 -0.242 -33.495 1.00 79.12 99 PRO A O 1
ATOM 730 N N . ALA A 1 100 ? 22.852 -0.813 -35.639 1.00 80.25 100 ALA A N 1
ATOM 731 C CA . ALA A 1 100 ? 21.921 -1.900 -35.332 1.00 80.25 100 ALA A CA 1
ATOM 732 C C . ALA A 1 100 ? 22.568 -2.988 -34.453 1.00 80.25 100 ALA A C 1
ATOM 734 O O . ALA A 1 100 ? 22.002 -3.359 -33.425 1.00 80.25 100 ALA A O 1
ATOM 735 N N . GLY A 1 101 ? 23.78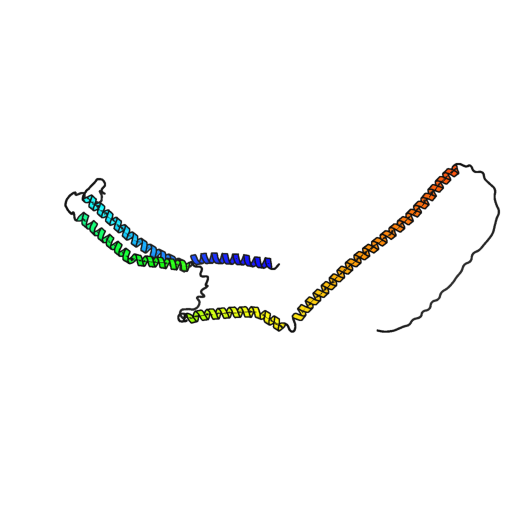5 -3.430 -34.790 1.00 83.38 101 GLY A N 1
ATOM 736 C CA . GLY A 1 101 ? 24.547 -4.377 -33.969 1.00 83.38 101 GLY A CA 1
ATOM 737 C C . GLY A 1 101 ? 24.870 -3.830 -32.576 1.00 83.38 101 GLY A C 1
ATOM 738 O O . GLY A 1 101 ? 24.668 -4.518 -31.580 1.00 83.38 101 GLY A O 1
ATOM 739 N N . ARG A 1 102 ? 25.277 -2.556 -32.475 1.00 88.31 102 ARG A N 1
ATOM 740 C CA . ARG A 1 102 ? 25.517 -1.895 -31.181 1.00 88.31 102 ARG A CA 1
ATOM 741 C C . ARG A 1 102 ? 24.253 -1.842 -30.317 1.00 88.31 102 ARG A C 1
ATOM 743 O O . ARG A 1 102 ? 24.345 -2.087 -29.119 1.00 88.31 102 ARG A O 1
ATOM 750 N N . ARG A 1 103 ? 23.087 -1.545 -30.905 1.00 92.44 103 ARG A N 1
ATOM 751 C CA . ARG A 1 103 ? 21.801 -1.544 -30.183 1.00 92.44 103 ARG A CA 1
ATOM 752 C C . ARG A 1 103 ? 21.363 -2.948 -29.764 1.00 92.44 103 ARG A C 1
ATOM 754 O O . ARG A 1 103 ? 20.760 -3.089 -28.706 1.00 92.44 103 ARG A O 1
ATOM 761 N N . ALA A 1 104 ? 21.691 -3.980 -30.543 1.00 92.75 104 ALA A N 1
ATOM 762 C CA . ALA A 1 104 ? 21.468 -5.366 -30.135 1.00 92.75 104 ALA A CA 1
ATOM 763 C C . ALA A 1 104 ? 22.293 -5.711 -28.884 1.00 92.75 104 ALA A C 1
ATOM 765 O O . ALA A 1 104 ? 21.725 -6.143 -27.887 1.00 92.75 104 ALA A O 1
ATOM 766 N N . THR A 1 105 ? 23.592 -5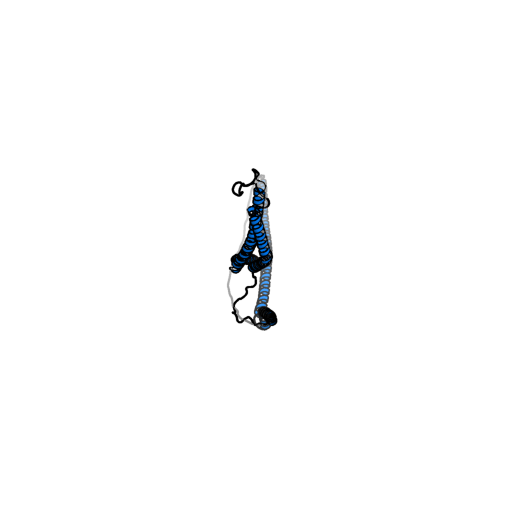.390 -28.875 1.00 95.69 105 THR A N 1
ATOM 767 C CA . THR A 1 105 ? 24.446 -5.577 -27.688 1.00 95.69 105 THR A CA 1
ATOM 768 C C . THR A 1 105 ? 23.976 -4.750 -26.484 1.00 95.69 105 THR A C 1
ATOM 770 O O . THR A 1 105 ? 24.054 -5.216 -25.348 1.00 95.69 105 THR A O 1
ATOM 773 N N . GLU A 1 106 ? 23.475 -3.529 -26.705 1.00 95.81 106 GLU A N 1
ATOM 774 C CA . GLU A 1 106 ? 22.877 -2.685 -25.657 1.00 95.81 106 GLU A CA 1
ATOM 775 C C . GLU A 1 106 ? 21.645 -3.358 -25.031 1.00 95.81 106 GLU A C 1
ATOM 777 O O . GLU A 1 106 ? 21.550 -3.433 -23.804 1.00 95.81 106 GLU A O 1
ATOM 782 N N . LEU A 1 107 ? 20.747 -3.916 -25.853 1.00 97.75 107 LEU A N 1
ATOM 783 C CA . LEU A 1 107 ? 19.585 -4.671 -25.382 1.00 97.75 107 LEU A CA 1
ATOM 784 C C . LEU A 1 107 ? 19.989 -5.942 -24.630 1.00 97.75 107 LEU A C 1
ATOM 786 O O . LEU A 1 107 ? 19.457 -6.189 -23.551 1.00 97.75 107 LEU A O 1
ATOM 790 N N . ASP A 1 108 ? 20.945 -6.714 -25.145 1.00 97.75 108 ASP A N 1
ATOM 791 C CA . ASP A 1 108 ? 21.437 -7.921 -24.468 1.00 97.75 108 ASP A CA 1
ATOM 792 C C . ASP A 1 108 ? 22.051 -7.579 -23.105 1.00 97.75 108 ASP A C 1
ATOM 794 O O . ASP A 1 108 ? 21.814 -8.263 -22.109 1.00 97.75 108 ASP A O 1
ATOM 798 N N . THR A 1 109 ? 22.787 -6.466 -23.028 1.00 97.75 109 THR A N 1
ATOM 799 C CA . THR A 1 109 ? 23.357 -5.962 -21.772 1.00 97.75 109 THR A CA 1
ATOM 800 C C . THR A 1 109 ? 22.261 -5.535 -20.794 1.00 97.75 109 THR A C 1
ATOM 802 O O . THR A 1 109 ? 22.347 -5.852 -19.606 1.00 97.75 109 THR A O 1
ATOM 805 N N . ALA A 1 110 ? 21.216 -4.851 -21.273 1.00 97.81 110 ALA A N 1
ATOM 806 C CA . ALA A 1 110 ? 20.074 -4.443 -20.458 1.00 97.81 110 ALA A CA 1
ATOM 807 C C . ALA A 1 110 ? 19.277 -5.651 -19.938 1.00 97.81 110 ALA A C 1
ATOM 809 O O . ALA A 1 110 ? 18.935 -5.695 -18.756 1.00 97.81 110 ALA A O 1
ATOM 810 N N . LEU A 1 111 ? 19.036 -6.657 -20.784 1.00 98.38 111 LEU A N 1
ATOM 811 C CA . LEU A 1 111 ? 18.376 -7.907 -20.400 1.00 98.38 111 LEU A CA 1
ATOM 812 C C . LEU A 1 111 ? 19.208 -8.681 -19.378 1.00 98.38 111 LEU A C 1
ATOM 814 O O . LEU A 1 111 ? 18.687 -9.039 -18.327 1.00 98.38 111 LEU A O 1
ATOM 818 N N . ALA A 1 112 ? 20.513 -8.841 -19.607 1.00 98.19 112 ALA A N 1
ATOM 819 C CA . ALA A 1 112 ? 21.402 -9.494 -18.650 1.00 98.19 112 ALA A CA 1
ATOM 820 C C . ALA A 1 112 ? 21.466 -8.744 -17.308 1.00 98.19 112 ALA A C 1
ATOM 822 O O . ALA A 1 112 ? 21.533 -9.366 -16.248 1.00 98.19 112 ALA A O 1
ATOM 823 N N . ALA A 1 113 ? 21.437 -7.407 -17.323 1.00 97.25 113 ALA A N 1
ATOM 824 C CA . ALA A 1 113 ? 21.355 -6.608 -16.104 1.00 97.25 113 ALA A CA 1
ATOM 825 C C . ALA A 1 113 ? 20.013 -6.807 -15.383 1.00 97.25 113 ALA A C 1
ATOM 827 O O . ALA A 1 113 ? 20.005 -6.946 -14.156 1.00 97.25 113 ALA A O 1
ATOM 828 N N . ARG A 1 114 ? 18.899 -6.864 -16.129 1.00 97.69 114 ARG A N 1
ATOM 829 C CA . ARG A 1 114 ? 17.570 -7.160 -15.585 1.00 97.69 114 ARG A CA 1
ATOM 830 C C . ARG A 1 114 ? 17.541 -8.539 -14.944 1.00 97.69 114 ARG A C 1
ATOM 832 O O . ARG A 1 114 ? 17.187 -8.642 -13.780 1.00 97.69 114 ARG A O 1
ATOM 839 N N . ASP A 1 115 ? 17.976 -9.569 -15.655 1.00 98.06 115 ASP A N 1
ATOM 840 C CA . ASP A 1 115 ? 17.907 -10.953 -15.185 1.00 98.06 115 ASP A CA 1
ATOM 841 C C . ASP A 1 115 ? 18.784 -11.189 -13.941 1.00 98.06 115 ASP A C 1
ATOM 843 O O . ASP A 1 115 ? 18.439 -12.000 -13.086 1.00 98.06 115 ASP A O 1
ATOM 847 N N . ARG A 1 116 ? 19.876 -10.427 -13.777 1.00 97.56 116 ARG A N 1
ATOM 848 C CA . ARG A 1 116 ? 20.704 -10.461 -12.558 1.00 97.56 116 ARG A CA 1
ATOM 849 C C . ARG A 1 116 ? 20.089 -9.714 -11.372 1.00 97.56 116 ARG A C 1
ATOM 851 O O . ARG A 1 116 ? 20.249 -10.165 -10.245 1.00 97.56 116 ARG A O 1
ATOM 858 N N . ARG A 1 117 ? 19.459 -8.553 -11.593 1.00 97.31 117 ARG A N 1
ATOM 859 C CA . ARG A 1 117 ? 19.024 -7.641 -10.509 1.00 97.31 117 ARG A CA 1
ATOM 860 C C . ARG A 1 117 ? 17.543 -7.749 -10.153 1.00 97.31 117 ARG A C 1
ATOM 862 O O . ARG A 1 117 ? 17.176 -7.445 -9.022 1.00 97.31 117 ARG A O 1
ATOM 869 N N . ALA A 1 118 ? 16.695 -8.164 -11.091 1.00 96.94 118 ALA A N 1
ATOM 870 C CA . ALA A 1 118 ? 15.256 -8.284 -10.876 1.00 96.94 118 ALA A CA 1
ATOM 871 C C . ALA A 1 118 ? 14.907 -9.237 -9.723 1.00 96.94 118 ALA A C 1
ATOM 873 O O . ALA A 1 118 ? 14.160 -8.798 -8.857 1.00 96.94 118 ALA A O 1
ATOM 874 N N . PRO A 1 119 ? 15.492 -10.451 -9.600 1.00 97.94 119 PRO A N 1
ATOM 875 C CA . PRO A 1 119 ? 15.132 -11.360 -8.509 1.00 97.94 119 PRO A CA 1
ATOM 876 C C . PRO A 1 119 ? 15.413 -10.775 -7.120 1.00 97.94 119 PRO A C 1
ATOM 878 O O . PRO A 1 119 ? 14.638 -10.972 -6.188 1.00 97.94 119 PRO A O 1
ATOM 881 N N . GLU A 1 120 ? 16.514 -10.031 -6.980 1.00 96.25 120 GLU A N 1
ATOM 882 C CA . GLU A 1 120 ? 16.867 -9.366 -5.727 1.00 96.25 120 GLU A CA 1
ATOM 883 C C . GLU A 1 120 ? 15.887 -8.230 -5.404 1.00 96.25 120 GLU A C 1
ATOM 885 O O . GLU A 1 120 ? 15.395 -8.142 -4.281 1.00 96.25 120 GLU A O 1
ATOM 890 N N . LEU A 1 121 ? 15.558 -7.386 -6.387 1.00 97.75 121 LEU A N 1
ATOM 891 C CA . LEU A 1 121 ? 14.585 -6.304 -6.220 1.00 97.75 121 LEU A CA 1
ATOM 892 C C . LEU A 1 121 ? 13.176 -6.838 -5.933 1.00 97.75 121 LEU A C 1
ATOM 894 O O . LEU A 1 121 ? 12.492 -6.298 -5.070 1.00 97.75 121 LEU A O 1
ATOM 898 N N . ASP A 1 122 ? 12.764 -7.920 -6.591 1.00 97.81 122 ASP A N 1
ATOM 899 C CA . ASP A 1 122 ? 11.472 -8.572 -6.364 1.00 97.81 122 ASP A CA 1
ATOM 900 C C . ASP A 1 122 ? 11.408 -9.172 -4.947 1.00 97.81 122 ASP A C 1
ATOM 902 O O . ASP A 1 122 ? 10.402 -9.022 -4.249 1.00 97.81 122 ASP A O 1
ATOM 906 N N . ALA A 1 123 ? 12.507 -9.763 -4.461 1.00 97.00 123 ALA A N 1
ATOM 907 C CA . ALA A 1 123 ? 12.618 -10.218 -3.076 1.00 97.00 123 ALA A CA 1
ATOM 908 C C . ALA A 1 123 ? 12.570 -9.053 -2.070 1.00 97.00 123 ALA A C 1
ATOM 910 O O . ALA A 1 123 ? 11.917 -9.168 -1.032 1.00 97.00 123 ALA A O 1
ATOM 911 N N . GLN A 1 124 ? 13.214 -7.919 -2.373 1.00 96.06 124 GLN A N 1
ATOM 912 C CA . GLN A 1 124 ? 13.145 -6.707 -1.547 1.00 96.06 124 GLN A CA 1
ATOM 913 C C . GLN A 1 124 ? 11.729 -6.117 -1.512 1.00 96.06 124 GLN A C 1
ATOM 915 O O . GLN A 1 124 ? 11.276 -5.699 -0.448 1.00 96.06 124 GLN A O 1
ATOM 920 N N . ILE A 1 125 ? 11.010 -6.114 -2.639 1.00 98.12 125 ILE A N 1
ATOM 921 C CA . ILE A 1 125 ? 9.609 -5.680 -2.713 1.00 98.12 125 ILE A CA 1
ATOM 922 C C . ILE A 1 125 ? 8.733 -6.597 -1.855 1.00 98.12 125 ILE A C 1
ATOM 924 O O . ILE A 1 125 ? 8.005 -6.103 -0.998 1.00 98.12 125 ILE A O 1
ATOM 928 N N . ALA A 1 126 ? 8.856 -7.919 -2.007 1.00 97.38 126 ALA A N 1
ATOM 929 C CA . ALA A 1 126 ? 8.093 -8.880 -1.211 1.00 97.38 126 ALA A CA 1
ATOM 930 C C . ALA A 1 126 ? 8.383 -8.746 0.296 1.00 97.38 126 ALA A C 1
ATOM 932 O O . ALA A 1 126 ? 7.466 -8.770 1.120 1.00 97.38 126 ALA A O 1
ATOM 933 N N . ALA A 1 127 ? 9.651 -8.558 0.673 1.00 94.81 127 ALA A N 1
ATOM 934 C CA . ALA A 1 127 ? 10.040 -8.315 2.059 1.00 94.81 127 ALA A CA 1
ATOM 935 C C . ALA A 1 127 ? 9.481 -6.982 2.589 1.00 94.81 127 ALA A C 1
ATOM 937 O O . ALA A 1 127 ? 8.948 -6.941 3.697 1.00 94.81 127 ALA A O 1
ATOM 938 N N . GLY A 1 128 ? 9.544 -5.911 1.792 1.00 95.25 128 GLY A N 1
ATOM 939 C CA . GLY A 1 128 ? 9.004 -4.596 2.142 1.00 95.25 128 GLY A CA 1
ATOM 940 C C . GLY A 1 128 ? 7.481 -4.596 2.296 1.00 95.25 128 GLY A C 1
ATOM 941 O O . GLY A 1 128 ? 6.954 -3.955 3.202 1.00 95.25 128 GLY A O 1
ATOM 942 N N . GLU A 1 129 ? 6.760 -5.365 1.477 1.00 95.69 129 GLU A N 1
ATOM 943 C CA . GLU A 1 129 ? 5.313 -5.570 1.620 1.00 95.69 129 GLU A CA 1
ATOM 944 C C . GLU A 1 129 ? 4.971 -6.294 2.924 1.00 95.69 129 GLU A C 1
ATOM 946 O O . GLU A 1 129 ? 4.074 -5.871 3.656 1.00 95.69 129 GLU A O 1
ATOM 951 N N . GLN A 1 130 ? 5.726 -7.343 3.264 1.00 93.88 130 GLN A N 1
ATOM 952 C CA . GLN A 1 130 ? 5.567 -8.042 4.538 1.00 93.88 130 GLN A CA 1
ATOM 953 C C . GLN A 1 130 ? 5.893 -7.143 5.736 1.00 93.88 130 GLN A C 1
ATOM 955 O O . GLN A 1 130 ? 5.215 -7.230 6.761 1.00 93.88 130 GLN A O 1
ATOM 960 N N . GLU A 1 131 ? 6.919 -6.298 5.637 1.00 91.81 131 GLU A N 1
ATOM 961 C CA . GLU A 1 131 ? 7.289 -5.345 6.685 1.00 91.81 131 GLU A CA 1
ATOM 962 C C . GLU A 1 131 ? 6.207 -4.275 6.874 1.00 91.81 131 GLU A C 1
ATOM 964 O O . GLU A 1 131 ? 5.804 -4.006 8.007 1.00 91.81 131 GLU A O 1
ATOM 969 N N . LEU A 1 132 ? 5.676 -3.723 5.779 1.00 92.31 132 LEU A N 1
ATOM 970 C CA . LEU A 1 132 ? 4.589 -2.746 5.811 1.00 92.31 132 LEU A CA 1
ATOM 971 C C . LEU A 1 132 ? 3.324 -3.335 6.449 1.00 92.31 132 LEU A C 1
ATOM 973 O O . LEU A 1 132 ? 2.710 -2.706 7.311 1.00 92.31 132 LEU A O 1
ATOM 977 N N . GLU A 1 133 ? 2.968 -4.565 6.082 1.00 90.06 133 GLU A N 1
ATOM 978 C CA . GLU A 1 133 ? 1.845 -5.294 6.672 1.00 90.06 133 GLU A CA 1
ATOM 979 C C . GLU A 1 133 ? 2.067 -5.547 8.175 1.00 90.06 133 GLU A C 1
ATOM 981 O O . GLU A 1 133 ? 1.178 -5.334 9.000 1.00 90.06 133 GLU A O 1
ATOM 986 N N . GLN A 1 134 ? 3.280 -5.931 8.580 1.00 86.06 134 GLN A N 1
ATOM 987 C CA . GLN A 1 134 ? 3.629 -6.086 9.996 1.00 86.06 134 GLN A CA 1
ATOM 988 C C . GLN A 1 134 ? 3.593 -4.766 10.775 1.00 86.06 134 GLN A C 1
ATOM 990 O O . GLN A 1 134 ? 3.247 -4.781 11.960 1.00 86.06 134 GLN A O 1
ATOM 995 N N . ALA A 1 135 ? 3.959 -3.651 10.141 1.00 85.62 135 ALA A N 1
ATOM 996 C CA . ALA A 1 135 ? 3.938 -2.323 10.743 1.00 85.62 135 ALA A CA 1
ATOM 997 C C . ALA A 1 135 ? 2.505 -1.791 10.914 1.00 85.62 135 ALA A C 1
ATOM 999 O O . ALA A 1 135 ? 2.220 -1.152 11.927 1.00 85.62 135 ALA A O 1
ATOM 1000 N N . ARG A 1 136 ? 1.601 -2.107 9.973 1.00 83.69 136 ARG A N 1
ATOM 1001 C CA . ARG A 1 136 ? 0.175 -1.736 10.020 1.00 83.69 136 ARG A CA 1
ATOM 1002 C C . ARG A 1 136 ? -0.647 -2.562 10.997 1.00 83.69 136 ARG A C 1
ATOM 1004 O O . ARG A 1 136 ? -1.660 -2.082 11.502 1.00 83.69 136 ARG A O 1
ATOM 1011 N N . ARG A 1 137 ? -0.241 -3.804 11.282 1.00 79.69 137 ARG A N 1
ATOM 1012 C CA . ARG A 1 137 ? -0.984 -4.647 12.225 1.00 79.69 137 ARG A CA 1
ATOM 1013 C C . ARG A 1 137 ? -1.070 -3.957 13.586 1.00 79.69 137 ARG A C 1
ATOM 1015 O O . ARG A 1 137 ? -0.024 -3.668 14.177 1.00 79.69 137 ARG A O 1
ATOM 1022 N N . PRO A 1 138 ? -2.285 -3.751 14.130 1.00 58.97 138 PRO A N 1
ATOM 1023 C CA . PRO A 1 138 ? -2.455 -3.155 15.441 1.00 58.97 138 PRO A CA 1
ATOM 1024 C C . PRO A 1 138 ? -1.728 -4.039 16.444 1.00 58.97 138 PRO A C 1
ATOM 1026 O O . PRO A 1 138 ? -2.112 -5.180 16.721 1.00 58.97 138 PRO A O 1
ATOM 1029 N N . ARG A 1 139 ? -0.607 -3.534 16.957 1.00 56.78 139 ARG A N 1
ATOM 1030 C CA . ARG A 1 139 ? 0.210 -4.251 17.924 1.00 56.78 139 ARG A CA 1
ATOM 1031 C C . ARG A 1 139 ? -0.527 -4.178 19.258 1.00 56.78 139 ARG A C 1
ATOM 1033 O O . ARG A 1 139 ? -0.163 -3.408 20.134 1.00 56.78 139 ARG A O 1
ATOM 1040 N N . SER A 1 140 ? -1.527 -5.041 19.443 1.00 45.12 140 SER A N 1
ATOM 1041 C CA . SER A 1 140 ? -2.249 -5.264 20.712 1.00 45.12 140 SER A CA 1
ATOM 1042 C C . SER A 1 140 ? -1.347 -5.775 21.844 1.00 45.12 140 SER A C 1
ATOM 1044 O O . SER A 1 140 ? -1.792 -6.086 22.945 1.00 45.12 140 SER A O 1
ATOM 1046 N N . ARG A 1 141 ? -0.038 -5.844 21.598 1.00 40.44 141 ARG A N 1
ATOM 1047 C CA . ARG A 1 141 ? 0.985 -6.026 22.610 1.00 40.44 141 ARG A CA 1
ATOM 1048 C C . ARG A 1 141 ? 1.703 -4.703 22.758 1.00 40.44 141 ARG A C 1
ATOM 1050 O O . ARG A 1 141 ? 2.636 -4.419 22.004 1.00 40.44 141 ARG A O 1
ATOM 1057 N N . MET A 1 142 ? 1.281 -3.953 23.771 1.00 37.75 142 MET A N 1
ATOM 1058 C CA . MET A 1 142 ? 2.115 -2.974 24.450 1.00 37.75 142 MET A CA 1
ATOM 1059 C C . MET A 1 142 ? 3.417 -3.683 24.824 1.00 37.75 142 MET A C 1
ATOM 1061 O O . MET A 1 142 ? 3.527 -4.388 25.824 1.00 37.75 142 MET A O 1
ATOM 1065 N N . ARG A 1 143 ? 4.393 -3.603 23.920 1.00 40.91 143 ARG A N 1
ATOM 1066 C CA . ARG A 1 143 ? 5.758 -4.020 24.172 1.00 40.91 143 ARG A CA 1
ATOM 1067 C C . ARG A 1 143 ? 6.245 -2.960 25.141 1.00 40.91 143 ARG A C 1
ATOM 1069 O O . ARG A 1 143 ? 6.520 -1.842 24.723 1.00 40.91 143 ARG A O 1
ATOM 1076 N N . THR A 1 144 ? 6.279 -3.286 26.427 1.00 46.38 144 THR A N 1
ATOM 1077 C CA . THR A 1 144 ? 6.998 -2.498 27.423 1.00 46.38 144 THR A CA 1
ATOM 1078 C C . THR A 1 144 ? 8.478 -2.566 27.046 1.00 46.38 144 THR A C 1
ATOM 1080 O O . THR A 1 144 ? 9.242 -3.365 27.575 1.00 46.38 144 THR A O 1
ATOM 1083 N N . THR A 1 145 ? 8.886 -1.792 26.041 1.00 46.22 145 THR A N 1
ATOM 1084 C CA . THR A 1 145 ? 10.285 -1.481 25.753 1.00 46.22 145 THR A CA 1
ATOM 1085 C C . THR A 1 145 ? 10.735 -0.444 26.759 1.00 46.22 145 THR A C 1
ATOM 1087 O O . THR A 1 145 ? 11.014 0.700 26.431 1.00 46.22 145 THR A O 1
ATOM 1090 N N . ALA A 1 146 ? 10.791 -0.873 28.008 1.00 48.00 146 ALA A N 1
ATOM 1091 C CA . ALA A 1 146 ? 11.835 -0.431 28.889 1.00 48.00 146 ALA A CA 1
ATOM 1092 C C . ALA A 1 146 ? 12.696 -1.677 29.089 1.00 48.00 146 ALA A C 1
ATOM 1094 O O . ALA A 1 146 ? 12.170 -2.722 29.458 1.00 48.00 146 ALA A O 1
ATOM 1095 N N . TRP A 1 147 ? 13.988 -1.532 28.814 1.00 43.53 147 TRP A N 1
ATOM 1096 C CA . TRP A 1 147 ? 15.156 -2.240 29.361 1.00 43.53 147 TRP A CA 1
ATOM 1097 C C . TRP A 1 147 ? 16.129 -2.497 28.209 1.00 43.53 147 TRP A C 1
ATOM 1099 O O . TRP A 1 147 ? 15.821 -3.180 27.233 1.00 43.53 147 TRP A O 1
ATOM 1109 N N . GLY A 1 148 ? 17.264 -1.804 28.299 1.00 47.09 148 GLY A N 1
ATOM 1110 C CA . GLY A 1 148 ? 18.223 -1.568 27.228 1.00 47.09 148 GLY A CA 1
ATOM 1111 C C . GLY A 1 148 ? 19.053 -2.789 26.793 1.00 47.09 148 GLY A C 1
ATOM 1112 O O . GLY A 1 148 ? 18.652 -3.939 26.983 1.00 47.09 148 GLY A O 1
ATOM 1113 N N . PRO A 1 149 ? 20.230 -2.560 26.179 1.00 47.75 149 PRO A N 1
ATOM 1114 C CA . PRO A 1 149 ? 20.961 -3.561 25.392 1.00 47.75 149 PRO A CA 1
ATOM 1115 C C . PRO A 1 149 ? 21.481 -4.794 26.159 1.00 47.75 149 PRO A C 1
ATOM 1117 O O . PRO A 1 149 ? 21.981 -5.717 25.517 1.00 47.75 149 PRO A O 1
ATOM 1120 N N . LEU A 1 150 ? 21.307 -4.876 27.485 1.00 55.72 150 LEU A N 1
ATOM 1121 C CA . LEU A 1 150 ? 21.671 -6.048 28.294 1.00 55.72 150 LEU A CA 1
ATOM 1122 C C . LEU A 1 150 ? 20.641 -7.197 28.278 1.00 55.72 150 LEU A C 1
ATOM 1124 O O . LEU A 1 150 ? 20.953 -8.297 28.725 1.00 55.72 150 LEU A O 1
ATOM 1128 N N . GLY A 1 151 ? 19.442 -7.023 27.712 1.00 53.03 151 GLY A N 1
ATOM 1129 C CA . GLY A 1 151 ? 18.408 -8.077 27.690 1.00 53.03 151 GLY A CA 1
ATOM 1130 C C . GLY A 1 151 ? 18.668 -9.267 26.745 1.00 53.03 151 GLY A C 1
ATOM 1131 O O . GLY A 1 151 ? 17.795 -10.120 26.573 1.00 53.03 151 GLY A O 1
ATOM 1132 N N . ARG A 1 152 ? 19.832 -9.330 26.085 1.00 54.84 152 ARG A N 1
ATOM 1133 C CA . ARG A 1 152 ? 20.066 -10.206 24.920 1.00 54.84 152 ARG A CA 1
ATOM 1134 C C . ARG A 1 152 ? 20.479 -11.649 25.242 1.00 54.84 152 ARG A C 1
ATOM 1136 O O . ARG A 1 152 ? 20.642 -12.430 24.315 1.00 54.84 152 ARG A O 1
ATOM 1143 N N . HIS A 1 153 ? 20.602 -12.022 26.518 1.00 52.62 153 HIS A N 1
ATOM 1144 C CA . HIS A 1 153 ? 21.110 -13.347 26.916 1.00 52.62 153 HIS A CA 1
ATOM 1145 C C . HIS A 1 153 ? 20.144 -14.191 27.761 1.00 52.62 153 HIS A C 1
ATOM 1147 O O . HIS A 1 153 ? 20.551 -15.163 28.394 1.00 52.62 153 HIS A O 1
ATOM 1153 N N . VAL A 1 154 ? 18.840 -13.895 27.744 1.00 54.75 154 VAL A N 1
ATOM 1154 C CA . VAL A 1 154 ? 17.858 -14.786 28.381 1.00 54.75 154 VAL A CA 1
ATOM 1155 C C . VAL A 1 154 ? 17.428 -15.861 27.383 1.00 54.75 154 VAL A C 1
ATOM 1157 O O . VAL A 1 154 ? 16.688 -15.587 26.435 1.00 54.75 154 VAL A O 1
ATOM 1160 N N . ARG A 1 155 ? 17.908 -17.093 27.603 1.00 52.69 155 ARG A N 1
ATOM 1161 C CA . ARG A 1 155 ? 17.550 -18.302 26.841 1.00 52.69 155 ARG A CA 1
ATOM 1162 C C . ARG A 1 155 ? 16.024 -18.371 26.582 1.00 52.69 155 ARG A C 1
ATOM 1164 O O . ARG A 1 155 ? 15.240 -18.169 27.516 1.00 52.69 155 ARG A O 1
ATOM 1171 N N . PRO A 1 156 ? 15.564 -18.708 25.359 1.00 55.59 156 PRO A N 1
ATOM 1172 C CA . PRO A 1 156 ? 14.150 -18.604 24.959 1.00 55.59 156 PRO A CA 1
ATOM 1173 C C . PRO A 1 156 ? 13.195 -19.464 25.807 1.00 55.59 156 PRO A C 1
ATOM 1175 O O . PRO A 1 156 ? 12.042 -19.090 26.019 1.00 55.59 156 PRO A O 1
ATOM 1178 N N . HIS A 1 157 ? 13.685 -20.572 26.368 1.00 55.38 157 HIS A N 1
ATOM 1179 C CA . HIS A 1 157 ? 12.926 -21.464 27.249 1.00 55.38 157 HIS A CA 1
ATOM 1180 C C . HIS A 1 157 ? 12.784 -20.945 28.692 1.00 55.38 157 HIS A C 1
ATOM 1182 O O . HIS A 1 157 ? 11.793 -21.267 29.347 1.00 55.38 157 HIS A O 1
ATOM 1188 N N . LEU A 1 158 ? 13.702 -20.100 29.184 1.00 51.50 158 LEU A N 1
ATOM 1189 C CA . LEU A 1 158 ? 13.502 -19.386 30.455 1.00 51.50 158 LEU A CA 1
ATOM 1190 C C . LEU A 1 158 ? 12.486 -18.247 30.298 1.00 51.50 158 LEU A C 1
ATOM 1192 O O . LEU A 1 158 ? 11.704 -17.981 31.207 1.00 51.50 158 LEU A O 1
ATOM 1196 N N . ARG A 1 159 ? 12.433 -17.619 29.118 1.00 54.06 159 ARG A N 1
ATOM 1197 C CA . ARG A 1 159 ? 11.516 -16.511 28.821 1.00 54.06 159 ARG A CA 1
ATOM 1198 C C . ARG A 1 159 ? 10.053 -16.955 28.720 1.00 54.06 159 ARG A C 1
ATOM 1200 O O . ARG A 1 159 ? 9.183 -16.257 29.227 1.00 54.06 159 ARG A O 1
ATOM 1207 N N . GLN A 1 160 ? 9.765 -18.122 28.136 1.00 56.06 160 GLN A N 1
ATOM 1208 C CA . GLN A 1 160 ? 8.392 -18.652 28.106 1.00 56.06 160 GLN A CA 1
ATOM 1209 C C . GLN A 1 160 ? 7.912 -19.159 29.474 1.00 56.06 160 GLN A C 1
ATOM 1211 O O . GLN A 1 160 ? 6.779 -18.873 29.861 1.00 56.06 160 GLN A O 1
ATOM 1216 N N . ARG A 1 161 ? 8.777 -19.839 30.241 1.00 57.00 161 ARG A N 1
ATOM 1217 C CA . ARG A 1 161 ? 8.450 -20.300 31.603 1.00 57.00 161 ARG A CA 1
ATOM 1218 C C . ARG A 1 161 ? 8.266 -19.137 32.577 1.00 57.00 161 ARG A C 1
ATOM 1220 O O . ARG A 1 161 ? 7.341 -19.175 33.377 1.00 57.00 161 ARG A O 1
ATOM 1227 N N . GLY A 1 162 ? 9.071 -18.079 32.456 1.00 69.00 162 GLY A N 1
ATOM 1228 C CA . GLY A 1 162 ? 8.926 -16.862 33.259 1.00 69.00 162 GLY A CA 1
ATOM 1229 C C . GLY A 1 162 ? 7.617 -16.119 32.987 1.00 69.00 162 GLY A C 1
ATOM 1230 O O . GLY A 1 162 ? 6.947 -15.700 33.923 1.00 69.00 162 GLY A O 1
ATOM 1231 N N . VAL A 1 163 ? 7.189 -16.017 31.724 1.00 70.75 163 VAL A N 1
ATOM 1232 C CA . VAL A 1 163 ? 5.898 -15.388 31.382 1.00 70.75 163 VAL A CA 1
ATOM 1233 C C . VAL A 1 163 ? 4.718 -16.204 31.911 1.00 70.75 163 VAL A C 1
ATOM 1235 O O . VAL A 1 163 ? 3.760 -15.626 32.419 1.00 70.75 163 VAL A O 1
ATOM 1238 N N . LEU A 1 164 ? 4.783 -17.535 31.827 1.00 73.81 164 LEU A N 1
ATOM 1239 C CA . LEU A 1 164 ? 3.779 -18.416 32.429 1.00 73.81 164 LEU A CA 1
ATOM 1240 C C . LEU A 1 164 ? 3.766 -18.290 33.957 1.00 73.81 164 LEU A C 1
ATOM 1242 O O . LEU A 1 164 ? 2.691 -18.147 34.529 1.00 73.81 164 LEU A O 1
ATOM 1246 N N . ALA A 1 165 ? 4.933 -18.253 34.605 1.00 78.44 165 ALA A N 1
ATOM 1247 C CA . ALA A 1 165 ? 5.047 -18.081 36.052 1.00 78.44 165 ALA A CA 1
ATOM 1248 C C . ALA A 1 165 ? 4.476 -16.735 36.523 1.00 78.44 165 ALA A C 1
ATOM 1250 O O . ALA A 1 165 ? 3.707 -16.702 37.476 1.00 78.44 165 ALA A O 1
ATOM 1251 N N . VAL A 1 166 ? 4.774 -15.637 35.820 1.00 77.62 166 VAL A N 1
ATOM 1252 C CA . VAL A 1 166 ? 4.216 -14.310 36.130 1.00 77.62 166 VAL A CA 1
ATOM 1253 C C . VAL A 1 166 ? 2.706 -14.284 35.905 1.00 77.62 166 VAL A C 1
ATOM 1255 O O . VAL A 1 166 ? 1.979 -13.754 36.737 1.00 77.62 166 VAL A O 1
ATOM 1258 N N . ARG A 1 167 ? 2.201 -14.889 34.821 1.00 79.50 167 ARG A N 1
ATOM 1259 C CA . ARG A 1 167 ? 0.750 -14.994 34.590 1.00 79.50 167 ARG A CA 1
ATOM 1260 C C . ARG A 1 167 ? 0.057 -15.790 35.688 1.00 79.50 167 ARG A C 1
ATOM 1262 O O . ARG A 1 167 ? -0.965 -15.338 36.188 1.00 79.50 167 ARG A O 1
ATOM 1269 N N . LEU A 1 168 ? 0.615 -16.933 36.077 1.00 85.69 168 LEU A N 1
ATOM 1270 C CA . LEU A 1 168 ? 0.079 -17.748 37.165 1.00 85.69 168 LEU A CA 1
ATOM 1271 C C . LEU A 1 168 ? 0.131 -17.003 38.500 1.00 85.69 168 LEU A C 1
ATOM 1273 O O . LEU A 1 168 ? -0.833 -17.065 39.250 1.00 85.69 168 LEU A O 1
ATOM 1277 N N . LEU A 1 169 ? 1.195 -16.241 38.763 1.00 89.69 169 LEU A N 1
ATOM 1278 C CA . LEU A 1 169 ? 1.322 -15.420 39.966 1.00 89.69 169 LEU A CA 1
ATOM 1279 C C . LEU A 1 169 ? 0.288 -14.287 40.003 1.00 89.69 169 LEU A C 1
ATOM 1281 O O . LEU A 1 169 ? -0.321 -14.060 41.041 1.00 89.69 169 LEU A O 1
ATOM 1285 N N . VAL A 1 170 ? 0.034 -13.619 38.874 1.00 90.56 170 VAL A N 1
ATOM 1286 C CA . VAL A 1 170 ? -1.016 -12.591 38.771 1.00 90.56 170 VAL A CA 1
ATOM 1287 C C . VAL A 1 170 ? -2.405 -13.207 38.936 1.00 90.56 170 VAL A C 1
ATOM 1289 O O . VAL A 1 170 ? -3.210 -12.678 39.695 1.00 90.56 170 VAL A O 1
ATOM 1292 N N . ILE A 1 171 ? -2.687 -14.340 38.285 1.00 88.25 171 ILE A N 1
ATOM 1293 C CA . ILE A 1 171 ? -3.969 -15.048 38.430 1.00 88.25 171 ILE A CA 1
ATOM 1294 C C . ILE A 1 171 ? -4.171 -15.485 39.884 1.00 88.25 171 ILE A C 1
ATOM 1296 O O . ILE A 1 171 ? -5.242 -15.260 40.440 1.00 88.25 171 ILE A O 1
ATOM 1300 N N . ALA A 1 172 ? -3.142 -16.052 40.517 1.00 88.81 172 ALA A N 1
ATOM 1301 C CA . ALA A 1 172 ? -3.181 -16.455 41.916 1.00 88.81 172 ALA A CA 1
ATOM 1302 C C . ALA A 1 172 ? -3.373 -15.255 42.851 1.00 88.81 172 ALA A C 1
ATOM 1304 O O . ALA A 1 172 ? -4.161 -15.348 43.785 1.00 88.81 172 ALA A O 1
ATOM 1305 N N . LEU A 1 173 ? -2.723 -14.116 42.584 1.00 90.94 173 LEU A N 1
ATOM 1306 C CA . LEU A 1 173 ? -2.907 -12.884 43.352 1.00 90.94 173 LEU A CA 1
ATOM 1307 C C . LEU A 1 173 ? -4.332 -12.338 43.204 1.00 90.94 173 LEU A C 1
ATOM 1309 O O . LEU A 1 173 ? -4.957 -12.000 44.202 1.00 90.94 173 LEU A O 1
ATOM 1313 N N . CYS A 1 174 ? -4.873 -12.280 41.986 1.00 84.12 174 CYS A N 1
ATOM 1314 C CA . CYS A 1 174 ? -6.249 -11.843 41.746 1.00 84.12 174 CYS A CA 1
ATOM 1315 C C . CYS A 1 174 ? -7.266 -12.786 42.400 1.00 84.12 174 CYS A C 1
ATOM 1317 O O . CYS A 1 174 ? -8.201 -12.320 43.048 1.00 84.12 174 CYS A O 1
ATOM 1319 N N . ALA A 1 175 ? -7.068 -14.101 42.280 1.00 88.81 175 ALA A N 1
ATOM 1320 C CA . ALA A 1 175 ? -7.896 -15.095 42.951 1.00 88.81 175 ALA A CA 1
ATOM 1321 C C . ALA A 1 175 ? -7.797 -14.957 44.475 1.00 88.81 175 ALA A C 1
ATOM 1323 O O . ALA A 1 175 ? -8.821 -14.950 45.150 1.00 88.81 175 ALA A O 1
ATOM 1324 N N . ALA A 1 176 ? -6.593 -14.758 45.018 1.00 87.50 176 ALA A N 1
ATOM 1325 C CA . ALA A 1 176 ? -6.389 -14.506 46.437 1.00 87.50 176 ALA A CA 1
ATOM 1326 C C . ALA A 1 176 ? -7.107 -13.230 46.877 1.00 87.50 176 ALA A C 1
ATOM 1328 O O . ALA A 1 176 ? -7.832 -13.282 47.853 1.00 87.50 176 ALA A O 1
ATOM 1329 N N . LEU A 1 177 ? -7.003 -12.118 46.145 1.00 89.50 177 LEU A N 1
ATOM 1330 C CA . LEU A 1 177 ? -7.723 -10.877 46.458 1.00 89.50 177 LEU A CA 1
ATOM 1331 C C . LEU A 1 177 ? -9.248 -11.037 46.387 1.00 89.50 177 LEU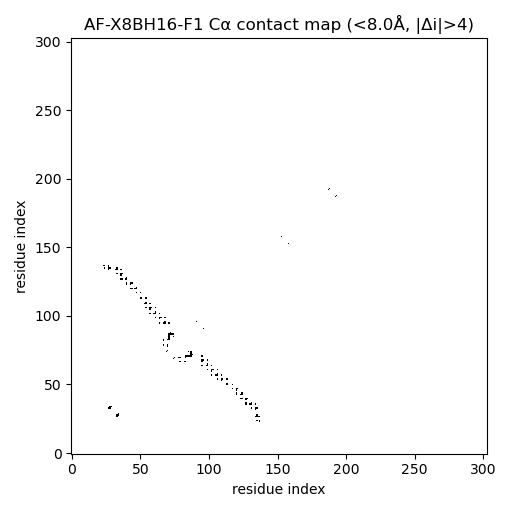 A C 1
ATOM 1333 O O . LEU A 1 177 ? -9.955 -10.371 47.135 1.00 89.50 177 LEU A O 1
ATOM 1337 N N . TYR A 1 178 ? -9.755 -11.919 45.525 1.00 85.81 178 TYR A N 1
ATOM 1338 C CA . TYR A 1 178 ? -11.185 -12.215 45.418 1.00 85.81 178 TYR A CA 1
ATOM 1339 C C . TYR A 1 178 ? -11.681 -13.142 46.537 1.00 85.81 178 TYR A C 1
ATOM 1341 O O . TYR A 1 178 ? -12.777 -12.969 47.068 1.00 85.81 178 TYR A O 1
ATOM 1349 N N . VAL A 1 179 ? -10.859 -14.115 46.928 1.00 85.69 179 VAL A N 1
ATOM 1350 C CA . VAL A 1 179 ? -11.177 -15.104 47.964 1.00 85.69 179 VAL A CA 1
ATOM 1351 C C . VAL A 1 179 ? -10.880 -14.562 49.368 1.00 85.69 179 VAL A C 1
ATOM 1353 O O . VAL A 1 179 ? -11.566 -14.930 50.314 1.00 85.69 179 VAL A O 1
ATOM 1356 N N . LEU A 1 180 ? -9.938 -13.629 49.523 1.00 83.94 180 LEU A N 1
ATOM 1357 C CA . LEU A 1 180 ? -9.573 -12.970 50.781 1.00 83.94 180 LEU A CA 1
ATOM 1358 C C . LEU A 1 180 ? -10.770 -12.335 51.506 1.00 83.94 180 LEU A C 1
ATOM 1360 O O . LEU A 1 180 ? -10.916 -12.614 52.691 1.00 83.94 180 LEU A O 1
ATOM 1364 N N . PRO A 1 181 ? -11.663 -11.541 50.880 1.00 74.88 181 PRO A N 1
ATOM 1365 C CA . PRO A 1 181 ? -12.849 -11.027 51.563 1.00 74.88 181 PRO A CA 1
ATOM 1366 C C . PRO A 1 181 ? -13.830 -12.139 51.950 1.00 74.88 181 PRO A C 1
ATOM 1368 O O . PRO A 1 181 ? -14.560 -11.977 52.924 1.00 74.88 181 PRO A O 1
ATOM 1371 N N . LEU A 1 182 ? -13.834 -13.269 51.234 1.00 75.19 182 LEU A N 1
ATOM 1372 C CA . LEU A 1 182 ? -14.651 -14.442 51.546 1.00 75.19 182 LEU A CA 1
ATOM 1373 C C . LEU A 1 182 ? -14.090 -15.205 52.752 1.00 75.19 182 LEU A C 1
ATOM 1375 O O . LEU A 1 182 ? -14.834 -15.524 53.671 1.00 75.19 182 LEU A O 1
ATOM 1379 N N . ILE A 1 183 ? -12.773 -15.418 52.789 1.00 78.12 183 ILE A N 1
ATOM 1380 C CA . ILE A 1 183 ? -12.051 -15.997 53.927 1.00 78.12 183 ILE A CA 1
ATOM 1381 C C . ILE A 1 183 ? -12.197 -15.071 55.134 1.00 78.12 183 ILE A C 1
ATOM 1383 O O . ILE A 1 183 ? -12.612 -15.518 56.191 1.00 78.12 183 ILE A O 1
ATOM 1387 N N . LEU A 1 184 ? -11.972 -13.766 54.987 1.00 77.25 184 LEU A N 1
ATOM 1388 C CA . LEU A 1 184 ? -12.204 -12.801 56.063 1.00 77.25 184 LEU A CA 1
ATOM 1389 C C . LEU A 1 184 ? -13.667 -12.787 56.521 1.00 77.25 184 LEU A C 1
ATOM 1391 O O . LEU A 1 184 ? -13.903 -12.539 57.696 1.00 77.25 184 LEU A O 1
ATOM 1395 N N . ARG A 1 185 ? -14.635 -13.079 55.641 1.00 64.69 185 ARG A N 1
ATOM 1396 C CA . ARG A 1 185 ? -16.046 -13.288 56.003 1.00 64.69 185 ARG A CA 1
ATOM 1397 C C . ARG A 1 185 ? -16.265 -14.570 56.799 1.00 64.69 185 ARG A C 1
ATOM 1399 O O . ARG A 1 185 ? -16.965 -14.512 57.800 1.00 64.69 185 ARG A O 1
ATOM 1406 N N . LEU A 1 186 ? -15.669 -15.687 56.381 1.00 67.31 186 LEU A N 1
ATOM 1407 C CA . LEU A 1 186 ? -15.774 -16.967 57.087 1.00 67.31 186 LEU A CA 1
ATOM 1408 C C . LEU A 1 186 ? -15.096 -16.902 58.462 1.00 67.31 186 LEU A C 1
ATOM 1410 O O . LEU A 1 186 ? -15.669 -17.347 59.444 1.00 67.31 186 LEU A O 1
ATOM 1414 N N . TRP A 1 187 ? -13.923 -16.273 58.553 1.00 65.38 187 TRP A N 1
ATOM 1415 C CA . TRP A 1 187 ? -13.164 -16.129 59.800 1.00 65.38 187 TRP A CA 1
ATOM 1416 C C . TRP A 1 187 ? -13.710 -15.024 60.718 1.00 65.38 187 TRP A C 1
ATOM 1418 O O . TRP A 1 187 ? -13.560 -15.108 61.933 1.00 65.38 187 TRP A O 1
ATOM 1428 N N . ARG A 1 188 ? -14.389 -13.995 60.181 1.00 54.59 188 ARG A N 1
ATOM 1429 C CA . ARG A 1 188 ? -15.194 -13.053 60.993 1.00 54.59 188 ARG A CA 1
ATOM 1430 C C . ARG A 1 188 ? -16.584 -13.590 61.345 1.00 54.59 188 ARG A C 1
ATOM 1432 O O . ARG A 1 188 ? -17.323 -12.894 62.047 1.00 54.59 188 ARG A O 1
ATOM 1439 N N . GLY A 1 189 ? -16.923 -14.793 60.883 1.00 48.94 189 GLY A N 1
ATOM 1440 C CA . GLY A 1 189 ? -18.210 -15.450 61.087 1.00 48.94 189 GLY A CA 1
ATOM 1441 C C . GLY A 1 189 ? -18.504 -15.859 62.529 1.00 48.94 189 GLY A C 1
ATOM 1442 O O . GLY A 1 189 ? -19.647 -16.180 62.818 1.00 48.94 189 GLY A O 1
ATOM 1443 N N . GLU A 1 190 ? -17.541 -15.792 63.455 1.00 52.00 190 GLU A N 1
ATOM 1444 C CA . GLU A 1 190 ? -17.786 -16.294 64.813 1.00 52.00 190 GLU A CA 1
ATOM 1445 C C . GLU A 1 190 ? -18.246 -15.240 65.848 1.00 52.00 190 GLU A C 1
ATOM 1447 O O . GLU A 1 190 ? -18.797 -15.649 66.866 1.00 52.00 190 GLU A O 1
ATOM 1452 N N . THR A 1 191 ? -18.071 -13.906 65.689 1.00 53.16 191 THR A N 1
ATOM 1453 C CA . THR A 1 191 ? -18.334 -13.008 66.859 1.00 53.16 191 THR A CA 1
ATOM 1454 C C . THR A 1 191 ? -18.914 -11.588 66.721 1.00 53.16 191 THR A C 1
ATOM 1456 O O . THR A 1 191 ? -19.296 -11.068 67.769 1.00 53.16 191 THR A O 1
ATOM 1459 N N . SER A 1 192 ? -19.092 -10.917 65.567 1.00 53.34 192 SER A N 1
ATOM 1460 C CA . SER A 1 192 ? -19.695 -9.550 65.634 1.00 53.34 192 SER A CA 1
ATOM 1461 C C . SER A 1 192 ? -20.661 -9.123 64.537 1.00 53.34 192 SER A C 1
ATOM 1463 O O . SER A 1 192 ? -21.703 -8.549 64.847 1.00 53.34 192 SER A O 1
ATOM 1465 N N . HIS A 1 193 ? -20.373 -9.385 63.264 1.00 52.91 193 HIS A N 1
ATOM 1466 C CA . HIS A 1 193 ? -21.224 -8.864 62.187 1.00 52.91 193 HIS A CA 1
ATOM 1467 C C . HIS A 1 193 ? -22.471 -9.711 61.936 1.00 52.91 193 HIS A C 1
ATOM 1469 O O . HIS A 1 193 ? -23.514 -9.157 61.589 1.00 52.91 193 HIS A O 1
ATOM 1475 N N . ASP A 1 194 ? -22.400 -11.019 62.186 1.00 56.28 194 ASP A N 1
ATOM 1476 C CA . ASP A 1 194 ? -23.538 -11.909 61.962 1.00 56.28 194 ASP A CA 1
ATOM 1477 C C . ASP A 1 194 ? -24.642 -11.714 63.009 1.00 56.28 194 ASP A C 1
ATOM 1479 O O . ASP A 1 194 ? -25.822 -11.764 62.686 1.00 56.28 194 ASP A O 1
ATOM 1483 N N . ARG A 1 195 ? -24.288 -11.302 64.236 1.00 58.00 195 ARG A N 1
ATOM 1484 C CA . ARG A 1 195 ? -25.288 -10.870 65.226 1.00 58.00 195 ARG A CA 1
ATOM 1485 C C . ARG A 1 195 ? -26.054 -9.637 64.770 1.00 58.00 195 ARG A C 1
ATOM 1487 O O . ARG A 1 195 ? -27.232 -9.526 65.067 1.00 58.00 195 ARG A O 1
ATOM 1494 N N . HIS A 1 196 ? -25.421 -8.712 64.049 1.00 61.03 196 HIS A N 1
ATOM 1495 C CA . HIS A 1 196 ? -26.114 -7.528 63.543 1.00 61.03 196 HIS A CA 1
ATOM 1496 C C . HIS A 1 196 ? -26.947 -7.822 62.293 1.00 61.03 196 HIS A C 1
ATOM 1498 O O . HIS A 1 196 ? -27.995 -7.205 62.133 1.00 61.03 196 HIS A O 1
ATOM 1504 N N . ALA A 1 197 ? -26.530 -8.758 61.435 1.00 61.22 197 ALA A N 1
ATOM 1505 C CA . ALA A 1 197 ? -27.326 -9.192 60.288 1.00 61.22 197 ALA A CA 1
ATOM 1506 C C . ALA A 1 197 ? -28.524 -10.057 60.718 1.00 61.22 197 ALA A C 1
ATOM 1508 O O . ALA A 1 197 ? -29.646 -9.786 60.293 1.00 61.22 197 ALA A O 1
ATOM 1509 N N . ALA A 1 198 ? -28.315 -11.012 61.631 1.00 61.84 198 ALA A N 1
ATOM 1510 C CA . ALA A 1 198 ? -29.379 -11.807 62.239 1.00 61.84 198 ALA A CA 1
ATOM 1511 C C . ALA A 1 198 ? -30.331 -10.936 63.076 1.00 61.84 198 ALA A C 1
ATOM 1513 O O . ALA A 1 198 ? -31.541 -11.024 62.894 1.00 61.84 198 ALA A O 1
ATOM 1514 N N . ALA A 1 199 ? -29.816 -10.006 63.893 1.00 58.12 199 ALA A N 1
ATOM 1515 C CA . ALA A 1 199 ? -30.670 -9.084 64.649 1.00 58.12 199 ALA A CA 1
ATOM 1516 C C . ALA A 1 199 ? -31.454 -8.118 63.749 1.00 58.12 199 ALA A C 1
ATOM 1518 O O . ALA A 1 199 ? -32.545 -7.702 64.124 1.00 58.12 199 ALA A O 1
ATOM 1519 N N . ARG A 1 200 ? -30.931 -7.742 62.573 1.00 63.38 200 ARG A N 1
ATOM 1520 C CA . ARG A 1 200 ? -31.696 -6.956 61.589 1.00 63.38 200 ARG A CA 1
ATOM 1521 C C . ARG A 1 200 ? -32.784 -7.803 60.937 1.00 63.38 200 ARG A C 1
ATOM 1523 O O . ARG A 1 200 ? -33.921 -7.370 60.914 1.00 63.38 200 ARG A O 1
ATOM 1530 N N . ALA A 1 201 ? -32.482 -9.038 60.537 1.00 65.19 201 ALA A N 1
ATOM 1531 C CA . ALA A 1 201 ? -33.488 -9.944 59.984 1.00 65.19 201 ALA A CA 1
ATOM 1532 C C . ALA A 1 201 ? -34.602 -10.296 60.992 1.00 65.19 201 ALA A C 1
ATOM 1534 O O . ALA A 1 201 ? -35.755 -10.464 60.601 1.00 65.19 201 ALA A O 1
ATOM 1535 N N . GLU A 1 202 ? -34.287 -10.401 62.285 1.00 68.00 202 GLU A N 1
ATOM 1536 C CA . GLU A 1 202 ? -35.287 -10.586 63.343 1.00 68.00 202 GLU A CA 1
ATOM 1537 C C . GLU A 1 202 ? -36.110 -9.319 63.601 1.00 68.00 202 GLU A C 1
ATOM 1539 O O . GLU A 1 202 ? -37.326 -9.418 63.762 1.00 68.00 202 GLU A O 1
ATOM 1544 N N . ARG A 1 203 ? -35.486 -8.131 63.578 1.00 66.31 203 ARG A N 1
ATOM 1545 C CA . ARG A 1 203 ? -36.202 -6.848 63.686 1.00 66.31 203 ARG A CA 1
ATOM 1546 C C . ARG A 1 203 ? -37.143 -6.624 62.514 1.00 66.31 203 ARG A C 1
ATOM 1548 O O . ARG A 1 203 ? -38.309 -6.350 62.750 1.00 66.31 203 ARG A O 1
ATOM 1555 N N . ASP A 1 204 ? -36.683 -6.849 61.288 1.00 68.56 204 ASP A N 1
ATOM 1556 C CA . ASP A 1 204 ? -37.506 -6.691 60.088 1.00 68.56 204 ASP A CA 1
ATOM 1557 C C . ASP A 1 204 ? -38.707 -7.656 60.117 1.00 68.56 204 ASP A C 1
ATOM 1559 O O . ASP A 1 204 ? -39.818 -7.303 59.727 1.00 68.56 204 ASP A O 1
ATOM 1563 N N . ARG A 1 205 ? -38.526 -8.878 60.645 1.00 62.78 205 ARG A N 1
ATOM 1564 C CA . ARG A 1 205 ? -39.633 -9.830 60.850 1.00 62.78 205 ARG A CA 1
ATOM 1565 C C . ARG A 1 205 ? -40.610 -9.370 61.932 1.00 62.78 205 ARG A C 1
ATOM 1567 O O . ARG A 1 205 ? -41.814 -9.533 61.745 1.00 62.78 205 ARG A O 1
ATOM 1574 N N . ALA A 1 206 ? -40.121 -8.809 63.035 1.00 68.81 206 ALA A N 1
ATOM 1575 C CA . ALA A 1 206 ? -40.969 -8.271 64.097 1.00 68.81 206 ALA A CA 1
ATOM 1576 C C . ALA A 1 206 ? -41.742 -7.022 63.637 1.00 68.81 206 ALA A C 1
ATOM 1578 O O . ALA A 1 206 ? -42.923 -6.883 63.951 1.00 68.81 206 ALA A O 1
ATOM 1579 N N . GLU A 1 207 ? -41.113 -6.153 62.844 1.00 68.81 207 GLU A N 1
ATOM 1580 C CA . GLU A 1 207 ? -41.739 -4.967 62.252 1.00 68.81 207 GLU A CA 1
ATOM 1581 C C . GLU A 1 207 ? -42.837 -5.361 61.254 1.00 68.81 207 GLU A C 1
ATOM 1583 O O . GLU A 1 207 ? -43.963 -4.882 61.367 1.00 68.81 207 GLU A O 1
ATOM 1588 N N . LEU A 1 208 ? -42.587 -6.338 60.373 1.00 71.88 208 LEU A N 1
ATOM 1589 C CA . LEU A 1 208 ? -43.620 -6.872 59.474 1.00 71.88 208 LEU A CA 1
ATOM 1590 C C . LEU A 1 208 ? -44.790 -7.524 60.235 1.00 71.88 208 LEU A C 1
ATOM 1592 O O . LEU A 1 208 ? -45.947 -7.411 59.823 1.00 71.88 208 LEU A O 1
ATOM 1596 N N . GLN A 1 209 ? -44.526 -8.196 61.358 1.00 68.06 209 GLN A N 1
ATOM 1597 C CA . GLN A 1 209 ? -45.582 -8.748 62.215 1.00 68.06 209 GLN A CA 1
ATOM 1598 C C . GLN A 1 209 ? -46.394 -7.652 62.921 1.00 68.06 209 GLN A C 1
ATOM 1600 O O . GLN A 1 209 ? -47.616 -7.763 63.025 1.00 68.06 209 GLN A O 1
ATOM 1605 N N . ALA A 1 210 ? -45.751 -6.568 63.358 1.00 70.94 210 ALA A N 1
ATOM 1606 C CA . ALA A 1 210 ? -46.444 -5.421 63.936 1.00 70.94 210 ALA A CA 1
ATOM 1607 C C . ALA A 1 210 ? -47.307 -4.699 62.888 1.00 70.94 210 ALA A C 1
ATOM 1609 O O . ALA A 1 210 ? -48.476 -4.412 63.148 1.00 70.94 210 ALA A O 1
ATOM 1610 N N . ASP A 1 211 ? -46.782 -4.481 61.683 1.00 72.50 211 ASP A N 1
ATOM 1611 C CA . ASP A 1 211 ? -47.508 -3.821 60.595 1.00 72.50 211 ASP A CA 1
ATOM 1612 C C . ASP A 1 211 ? -48.702 -4.649 60.109 1.00 72.50 211 ASP A C 1
ATOM 1614 O O . ASP A 1 211 ? -49.789 -4.109 59.875 1.00 72.50 211 ASP A O 1
ATOM 1618 N N . THR A 1 212 ? -48.548 -5.975 60.026 1.00 71.69 212 THR A N 1
ATOM 1619 C CA . THR A 1 212 ? -49.671 -6.874 59.713 1.00 71.69 212 THR A CA 1
ATOM 1620 C C . THR A 1 212 ? -50.721 -6.878 60.826 1.00 71.69 212 THR A C 1
ATOM 1622 O O . THR A 1 212 ? -51.914 -6.808 60.523 1.00 71.69 212 THR A O 1
ATOM 1625 N N . ALA A 1 213 ? -50.326 -6.847 62.103 1.00 79.12 213 ALA A N 1
ATOM 1626 C CA . ALA A 1 213 ? -51.266 -6.719 63.219 1.00 79.12 213 ALA A CA 1
ATOM 1627 C C . ALA A 1 213 ? -52.012 -5.369 63.211 1.00 79.12 213 ALA A C 1
ATOM 1629 O O . ALA A 1 213 ? -53.222 -5.328 63.451 1.00 79.12 213 ALA A O 1
ATOM 1630 N N . ILE A 1 214 ? -51.333 -4.267 62.875 1.00 70.38 214 ILE A N 1
ATOM 1631 C CA . ILE A 1 214 ? -51.951 -2.938 62.737 1.00 70.38 214 ILE A CA 1
ATOM 1632 C C . ILE A 1 214 ? -52.941 -2.920 61.567 1.00 70.38 214 ILE A C 1
ATOM 1634 O O . ILE A 1 214 ? -54.029 -2.352 61.692 1.00 70.38 214 ILE A O 1
ATOM 1638 N N . ALA A 1 215 ? -52.603 -3.549 60.439 1.00 75.25 215 ALA A N 1
ATOM 1639 C CA . ALA A 1 215 ? -53.499 -3.654 59.290 1.00 75.25 215 ALA A CA 1
ATOM 1640 C C . ALA A 1 215 ? -54.771 -4.449 59.629 1.00 75.25 215 ALA A C 1
ATOM 1642 O O . ALA A 1 215 ? -55.874 -3.987 59.323 1.00 75.25 215 ALA A O 1
ATOM 1643 N N . VAL A 1 216 ? -54.634 -5.580 60.330 1.00 83.81 216 VAL A N 1
ATOM 1644 C CA . VAL A 1 216 ? -55.773 -6.387 60.800 1.00 83.81 216 VAL A CA 1
ATOM 1645 C C . VAL A 1 216 ? -56.635 -5.590 61.780 1.00 83.81 216 VAL A C 1
ATOM 1647 O O . VAL A 1 216 ? -57.844 -5.494 61.586 1.00 83.81 216 VAL A O 1
ATOM 1650 N N . LYS A 1 217 ? -56.036 -4.912 62.767 1.00 80.69 217 LYS A N 1
ATOM 1651 C CA . LYS A 1 217 ? -56.793 -4.084 63.722 1.00 80.69 217 LYS A CA 1
ATOM 1652 C C . LYS A 1 217 ? -57.511 -2.914 63.053 1.00 80.69 217 LYS A C 1
ATOM 1654 O O . LYS A 1 217 ? -58.632 -2.586 63.432 1.00 80.69 217 LYS A O 1
ATOM 1659 N N . ARG A 1 218 ? -56.924 -2.299 62.022 1.00 74.00 218 ARG A N 1
ATOM 1660 C CA . ARG A 1 218 ? -57.603 -1.259 61.227 1.00 74.00 218 ARG A CA 1
ATOM 1661 C C . ARG A 1 218 ? -58.778 -1.816 60.425 1.00 74.00 218 ARG A C 1
ATOM 1663 O O . ARG A 1 218 ? -59.775 -1.111 60.281 1.00 74.00 218 ARG A O 1
ATOM 1670 N N . ALA A 1 219 ? -58.677 -3.042 59.915 1.00 74.50 219 ALA A N 1
ATOM 1671 C CA . ALA A 1 219 ? -59.789 -3.710 59.246 1.00 74.50 219 ALA A CA 1
ATOM 1672 C C . ALA A 1 219 ? -60.922 -4.034 60.236 1.00 74.50 219 ALA A C 1
ATOM 1674 O O . ALA A 1 219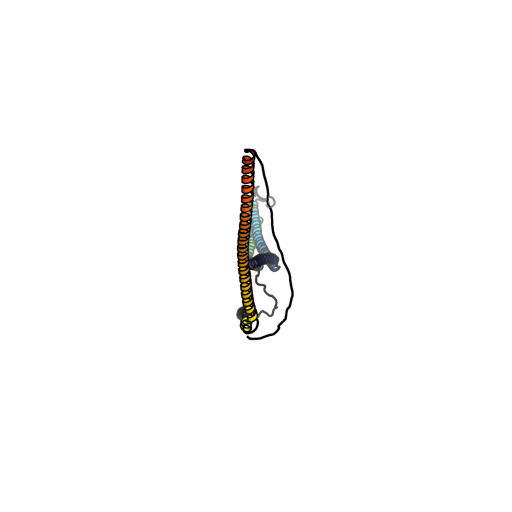 ? -62.072 -3.700 59.963 1.00 74.50 219 ALA A O 1
ATOM 1675 N N . GLU A 1 220 ? -60.594 -4.561 61.419 1.00 81.62 220 GLU A N 1
ATOM 1676 C CA . GLU A 1 220 ? -61.567 -4.830 62.489 1.00 81.62 220 GLU A CA 1
ATOM 1677 C C . GLU A 1 220 ? -62.288 -3.554 62.949 1.00 81.62 220 GLU A C 1
ATOM 1679 O O . GLU A 1 220 ? -63.508 -3.547 63.089 1.00 81.62 220 GLU A O 1
ATOM 1684 N N . VAL A 1 221 ? -61.564 -2.443 63.133 1.00 87.06 221 VAL A N 1
ATOM 1685 C CA . VAL A 1 221 ? -62.170 -1.159 63.527 1.00 87.06 221 VAL A CA 1
ATOM 1686 C C . VAL A 1 221 ? -63.098 -0.617 62.440 1.00 87.06 221 VAL A C 1
ATOM 1688 O O . VAL A 1 221 ? -64.150 -0.070 62.762 1.00 87.06 221 VAL A O 1
ATOM 1691 N N . ARG A 1 222 ? -62.748 -0.775 61.157 1.00 77.81 222 ARG A N 1
ATOM 1692 C CA . ARG A 1 222 ? -63.641 -0.389 60.051 1.00 77.81 222 ARG A CA 1
ATOM 1693 C C . ARG A 1 222 ? -64.913 -1.230 60.051 1.00 77.81 222 ARG A C 1
ATOM 1695 O O . ARG A 1 222 ? -65.993 -0.659 59.958 1.00 77.81 222 ARG A O 1
ATOM 1702 N N . GLN A 1 223 ? -64.790 -2.538 60.260 1.00 83.00 223 GLN A N 1
ATOM 1703 C CA . GLN A 1 223 ? -65.940 -3.432 60.363 1.00 83.00 223 GLN A CA 1
ATOM 1704 C C . GLN A 1 223 ? -66.835 -3.072 61.563 1.00 83.00 223 GLN A C 1
ATOM 1706 O O . GLN A 1 223 ? -68.046 -2.952 61.407 1.00 83.00 223 GLN A O 1
ATOM 1711 N N . ALA A 1 224 ? -66.257 -2.809 62.738 1.00 80.12 224 ALA A N 1
ATOM 1712 C CA . ALA A 1 224 ? -67.010 -2.393 63.925 1.00 80.12 224 ALA A CA 1
ATOM 1713 C C . ALA A 1 224 ? -67.671 -1.008 63.766 1.00 80.12 224 ALA A C 1
ATOM 1715 O O . ALA A 1 224 ? -68.751 -0.749 64.301 1.00 80.12 224 ALA A O 1
ATOM 1716 N N . ALA A 1 225 ? -67.040 -0.096 63.021 1.00 83.44 225 ALA A N 1
ATOM 1717 C CA . ALA A 1 225 ? -67.622 1.206 62.711 1.00 83.44 225 ALA A CA 1
ATOM 1718 C C . ALA A 1 225 ? -68.807 1.087 61.741 1.00 83.44 225 ALA A C 1
ATOM 1720 O O . ALA A 1 225 ? -69.788 1.819 61.879 1.00 83.44 225 ALA A O 1
ATOM 1721 N N . GLU A 1 226 ? -68.738 0.170 60.777 1.00 83.81 226 GLU A N 1
ATOM 1722 C CA . GLU A 1 226 ? -69.844 -0.121 59.863 1.00 83.81 226 GLU A CA 1
ATOM 1723 C C . GLU A 1 226 ? -71.036 -0.742 60.598 1.00 83.81 226 GLU A C 1
ATOM 1725 O O . GLU A 1 226 ? -72.164 -0.296 60.385 1.00 83.81 226 GLU A O 1
ATOM 1730 N N . THR A 1 227 ? -70.808 -1.673 61.533 1.00 85.19 227 THR A N 1
ATOM 1731 C CA . THR A 1 227 ? -71.897 -2.252 62.341 1.00 85.19 227 THR A CA 1
ATOM 1732 C C . THR A 1 227 ? -72.552 -1.209 63.241 1.00 85.19 227 THR A C 1
ATOM 1734 O O . THR A 1 227 ? -73.773 -1.083 63.234 1.00 85.19 227 THR A O 1
ATOM 1737 N N . MET A 1 228 ? -71.767 -0.375 63.938 1.00 83.50 228 MET A N 1
ATOM 1738 C CA . MET A 1 228 ? -72.343 0.690 64.770 1.00 83.50 228 MET A CA 1
ATOM 1739 C C . MET A 1 228 ? -73.118 1.730 63.949 1.00 83.50 228 MET A C 1
ATOM 1741 O O . MET A 1 228 ? -74.131 2.249 64.417 1.00 83.50 228 MET A O 1
ATOM 1745 N N . ARG A 1 229 ? -72.690 2.031 62.715 1.00 85.50 229 ARG A N 1
ATOM 1746 C CA . ARG A 1 229 ? -73.458 2.900 61.807 1.00 85.50 229 ARG A CA 1
ATOM 1747 C C . ARG A 1 229 ? -74.774 2.260 61.379 1.00 85.50 229 ARG A C 1
ATOM 1749 O O . ARG A 1 229 ? -75.782 2.963 61.339 1.00 85.50 229 ARG A O 1
ATOM 1756 N N . ALA A 1 230 ? -74.778 0.962 61.081 1.00 87.56 230 ALA A N 1
ATOM 1757 C CA . ALA A 1 230 ? -76.001 0.236 60.750 1.00 87.56 230 ALA A CA 1
ATOM 1758 C C . ALA A 1 230 ? -76.995 0.245 61.927 1.00 87.56 230 ALA A C 1
ATOM 1760 O O . ALA A 1 230 ? -78.177 0.529 61.733 1.00 87.56 230 ALA A O 1
ATOM 1761 N N . ASP A 1 231 ? -76.511 0.053 63.157 1.00 88.75 231 ASP A N 1
ATOM 1762 C CA . ASP A 1 231 ? -77.344 0.098 64.364 1.00 88.75 231 ASP A CA 1
ATOM 1763 C C . ASP A 1 231 ? -77.930 1.494 64.616 1.00 88.75 231 ASP A C 1
ATOM 1765 O O . ASP A 1 231 ? -79.115 1.632 64.930 1.00 88.75 231 ASP A O 1
ATOM 1769 N N . GLN A 1 232 ? -77.133 2.550 64.424 1.00 87.56 232 GLN A N 1
ATOM 1770 C CA . GLN A 1 232 ? -77.610 3.933 64.531 1.00 87.56 232 GLN A CA 1
ATOM 1771 C C . GLN A 1 232 ? -78.677 4.261 63.481 1.00 87.56 232 GLN A C 1
ATOM 1773 O O . GLN A 1 232 ? -79.655 4.938 63.800 1.00 87.56 232 GLN A O 1
ATOM 1778 N N . GLN A 1 233 ? -78.522 3.770 62.247 1.00 86.44 233 GLN A N 1
ATOM 1779 C CA . GLN A 1 233 ? -79.525 3.932 61.190 1.00 86.44 233 GLN A CA 1
ATOM 1780 C C . GLN A 1 233 ? -80.827 3.191 61.517 1.00 86.44 233 GLN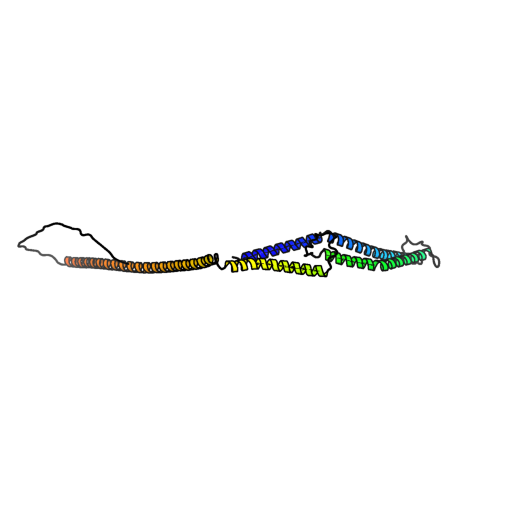 A C 1
ATOM 1782 O O . GLN A 1 233 ? -81.912 3.722 61.289 1.00 86.44 233 GLN A O 1
ATOM 1787 N N . LEU A 1 234 ? -80.743 1.993 62.100 1.00 85.25 234 LEU A N 1
ATOM 1788 C CA . LEU A 1 234 ? -81.923 1.256 62.555 1.00 85.25 234 LEU A CA 1
ATOM 1789 C C . LEU A 1 234 ? -82.627 1.966 63.717 1.00 85.25 234 LEU A C 1
ATOM 1791 O O . LEU A 1 234 ? -83.856 2.048 63.731 1.00 85.25 234 LEU A O 1
ATOM 1795 N N . ALA A 1 235 ? -81.874 2.504 64.678 1.00 90.00 235 ALA A N 1
ATOM 1796 C CA . ALA A 1 235 ? -82.435 3.247 65.803 1.00 90.00 235 ALA A CA 1
ATOM 1797 C C . ALA A 1 235 ? -83.123 4.547 65.353 1.00 90.00 235 ALA A C 1
ATOM 1799 O O . ALA A 1 235 ? -84.235 4.838 65.796 1.00 90.00 235 ALA A O 1
ATOM 1800 N N . SER A 1 236 ? -82.511 5.303 64.435 1.00 85.44 236 SER A N 1
ATOM 1801 C CA . SER A 1 236 ? -83.115 6.527 63.899 1.00 85.44 236 SER A CA 1
ATOM 1802 C C . SER A 1 236 ? -84.359 6.237 63.057 1.00 85.44 236 SER A C 1
ATOM 1804 O O . SER A 1 236 ? -85.359 6.941 63.196 1.00 85.44 236 SER A O 1
ATOM 1806 N N . ALA A 1 237 ? -84.350 5.163 62.259 1.00 88.75 237 ALA A N 1
ATOM 1807 C CA . ALA A 1 237 ? -85.518 4.722 61.501 1.00 88.75 237 ALA A CA 1
ATOM 1808 C C . ALA A 1 237 ? -86.687 4.317 62.416 1.00 88.75 237 ALA A C 1
ATOM 1810 O O . ALA A 1 237 ? -87.834 4.650 62.122 1.00 88.75 237 ALA A O 1
ATOM 1811 N N . ARG A 1 238 ? -86.411 3.651 63.548 1.00 91.19 238 ARG A N 1
ATOM 1812 C CA . ARG A 1 238 ? -87.439 3.299 64.545 1.00 91.19 238 ARG A CA 1
ATOM 1813 C C . ARG A 1 238 ? -88.063 4.533 65.189 1.00 91.19 238 ARG A C 1
ATOM 1815 O O . ARG A 1 238 ? -89.284 4.631 65.219 1.00 91.19 238 ARG A O 1
ATOM 1822 N N . LEU A 1 239 ? -87.246 5.492 65.625 1.00 91.44 239 LEU A N 1
ATOM 1823 C CA . LEU A 1 239 ? -87.746 6.743 66.206 1.00 91.44 239 LEU A CA 1
ATOM 1824 C C . LEU A 1 239 ? -88.576 7.555 65.199 1.00 91.44 239 LEU A C 1
ATOM 1826 O O . LEU A 1 239 ? -89.615 8.104 65.556 1.00 91.44 239 LEU A O 1
ATOM 1830 N N . ALA A 1 240 ? -88.153 7.602 63.931 1.00 89.00 240 ALA A N 1
ATOM 1831 C CA . ALA A 1 240 ? -88.912 8.267 62.873 1.00 89.00 240 ALA A CA 1
ATOM 1832 C C . ALA A 1 240 ? -90.258 7.572 62.602 1.00 89.00 240 ALA A C 1
ATOM 1834 O O . ALA A 1 240 ? -91.273 8.246 62.430 1.00 89.00 240 ALA A O 1
ATOM 1835 N N . ALA A 1 241 ? -90.282 6.235 62.608 1.00 88.00 241 ALA A N 1
ATOM 1836 C CA . ALA A 1 241 ? -91.515 5.468 62.463 1.00 88.00 241 ALA A CA 1
ATOM 1837 C C . ALA A 1 241 ? -92.472 5.715 63.640 1.00 88.00 241 ALA A C 1
ATOM 1839 O O . ALA A 1 241 ? -93.648 5.991 63.413 1.00 88.00 241 ALA A O 1
ATOM 1840 N N . GLU A 1 242 ? -91.980 5.689 64.883 1.00 90.62 242 GLU A N 1
ATOM 1841 C CA . GLU A 1 242 ? -92.786 5.982 66.076 1.00 90.62 242 GLU A CA 1
ATOM 1842 C C . GLU A 1 242 ? -93.390 7.392 66.014 1.00 90.62 242 GLU A C 1
ATOM 1844 O O . GLU A 1 242 ? -94.607 7.539 66.156 1.00 90.62 242 GLU A O 1
ATOM 1849 N N . ALA A 1 243 ? -92.585 8.408 65.685 1.00 89.69 243 ALA A N 1
ATOM 1850 C CA . ALA A 1 243 ? -93.059 9.782 65.529 1.00 89.69 243 ALA A CA 1
ATOM 1851 C C . ALA A 1 243 ? -94.148 9.911 64.447 1.00 89.69 243 ALA A C 1
ATOM 1853 O O . ALA A 1 243 ? -95.158 10.583 64.665 1.00 89.69 243 ALA A O 1
ATOM 1854 N N . GLN A 1 244 ? -93.992 9.228 63.306 1.00 84.75 244 GLN A N 1
ATOM 1855 C CA . GLN A 1 244 ? -94.998 9.245 62.244 1.00 84.75 244 GL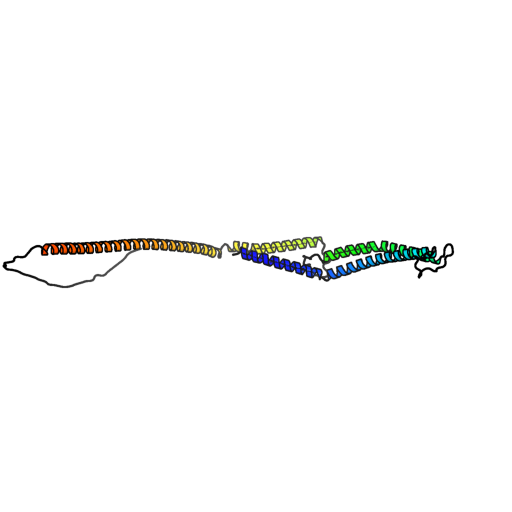N A CA 1
ATOM 1856 C C . GLN A 1 244 ? -96.313 8.602 62.700 1.00 84.75 244 GLN A C 1
ATOM 1858 O O . GLN A 1 244 ? -97.380 9.157 62.449 1.00 84.75 244 GLN A O 1
ATOM 1863 N N . THR A 1 245 ? -96.258 7.495 63.452 1.00 88.88 245 THR A N 1
ATOM 1864 C CA . THR A 1 245 ? -97.486 6.874 63.979 1.00 88.88 245 THR A CA 1
ATOM 1865 C C . THR A 1 245 ? -98.240 7.777 64.957 1.00 88.88 245 THR A C 1
ATOM 1867 O O . THR A 1 245 ? -99.472 7.738 65.007 1.00 88.88 245 THR A O 1
ATOM 1870 N N . GLU A 1 246 ? -97.539 8.609 65.734 1.00 90.69 246 GLU A N 1
ATOM 1871 C CA . GLU A 1 246 ? -98.189 9.584 66.614 1.00 90.69 246 GLU A CA 1
ATOM 1872 C C . GLU A 1 246 ? -98.842 10.724 65.828 1.00 90.69 246 GLU A C 1
ATOM 1874 O O . GLU A 1 246 ? -99.970 11.116 66.146 1.00 90.69 246 GLU A O 1
ATOM 1879 N N . ILE A 1 247 ? -98.181 11.210 64.771 1.00 88.12 247 ILE A N 1
ATOM 1880 C CA . ILE A 1 247 ? -98.744 12.217 63.863 1.00 88.12 247 ILE A CA 1
ATOM 1881 C C . ILE A 1 247 ? -99.995 11.668 63.177 1.00 88.12 247 ILE A C 1
ATOM 1883 O O . ILE A 1 247 ? -101.025 12.342 63.181 1.00 88.12 247 ILE A O 1
ATOM 1887 N N . ASP A 1 248 ? -99.947 10.440 62.664 1.00 88.62 248 ASP A N 1
ATOM 1888 C CA . ASP A 1 248 ? -101.076 9.813 61.977 1.00 88.62 248 ASP A CA 1
ATOM 1889 C C . ASP A 1 248 ? -102.269 9.630 62.929 1.00 88.62 248 ASP A C 1
ATOM 1891 O O . ASP A 1 248 ? -103.406 9.940 62.572 1.00 88.62 248 ASP A O 1
ATOM 1895 N N . ARG A 1 249 ? -102.034 9.232 64.190 1.00 87.94 249 ARG A N 1
ATOM 1896 C CA . ARG A 1 249 ? -103.093 9.179 65.218 1.00 87.94 249 ARG A CA 1
ATOM 1897 C C . ARG A 1 249 ? -103.668 10.557 65.527 1.00 87.94 249 ARG A C 1
ATOM 1899 O O . ARG A 1 249 ? -104.878 10.686 65.727 1.00 87.94 249 ARG A O 1
ATOM 1906 N N . ALA A 1 250 ? -102.832 11.591 65.594 1.00 87.44 250 ALA A N 1
ATOM 1907 C CA . ALA A 1 250 ? -103.293 12.957 65.815 1.00 87.44 250 ALA A CA 1
ATOM 1908 C C . ALA A 1 250 ? -104.107 13.479 64.619 1.00 87.44 250 ALA A C 1
ATOM 1910 O O . ALA A 1 250 ? -105.140 14.118 64.822 1.00 87.44 250 ALA A O 1
ATOM 1911 N N . GLN A 1 251 ? -103.696 13.169 63.387 1.00 84.44 251 GLN A N 1
ATOM 1912 C CA . GLN A 1 251 ? -104.438 13.501 62.171 1.00 84.44 251 GLN A CA 1
ATOM 1913 C C . GLN A 1 251 ? -105.766 12.748 62.092 1.00 84.44 251 GLN A C 1
ATOM 1915 O O . GLN A 1 251 ? -106.784 13.375 61.823 1.00 84.44 251 GLN A O 1
ATOM 1920 N N . GLN A 1 252 ? -105.797 11.452 62.416 1.00 83.50 252 GLN A N 1
ATOM 1921 C CA . GLN A 1 252 ? -107.043 10.684 62.502 1.00 83.50 252 GLN A CA 1
ATOM 1922 C C . GLN A 1 252 ? -107.996 11.273 63.545 1.00 83.50 252 GLN A C 1
ATOM 1924 O O . GLN A 1 252 ? -109.182 11.420 63.273 1.00 83.50 252 GLN A O 1
ATOM 1929 N N . ARG A 1 253 ? -107.495 11.684 64.719 1.00 86.19 253 ARG A N 1
ATOM 1930 C CA . ARG A 1 253 ? -108.321 12.376 65.725 1.00 86.19 253 ARG A CA 1
ATOM 1931 C C . ARG A 1 253 ? -108.882 13.698 65.204 1.00 86.19 253 ARG A C 1
ATOM 1933 O O . ARG A 1 253 ? -110.039 13.993 65.483 1.00 86.19 253 ARG A O 1
ATOM 1940 N N . ARG A 1 254 ? -108.093 14.472 64.451 1.00 84.25 254 ARG A N 1
ATOM 1941 C CA . ARG A 1 254 ? -108.562 15.709 63.805 1.00 84.25 254 ARG A CA 1
ATOM 1942 C C . ARG A 1 254 ? -109.630 15.419 62.750 1.00 84.25 254 ARG A C 1
ATOM 1944 O O . ARG A 1 254 ? -110.693 16.014 62.825 1.00 84.25 254 ARG A O 1
ATOM 1951 N N . GLN A 1 255 ? -109.405 14.450 61.861 1.00 81.88 255 GLN A N 1
ATOM 1952 C CA . GLN A 1 255 ? -110.382 14.048 60.839 1.00 81.88 255 GLN A CA 1
ATOM 1953 C C . GLN A 1 255 ? -111.690 13.532 61.455 1.00 81.88 255 GLN A C 1
ATOM 1955 O O . GLN A 1 255 ? -112.771 13.879 60.994 1.00 81.88 255 GLN A O 1
ATOM 1960 N N . VAL A 1 256 ? -111.613 12.737 62.527 1.00 85.06 256 VAL A N 1
ATOM 1961 C CA . VAL A 1 256 ? -112.799 12.250 63.249 1.00 85.06 256 VAL A CA 1
ATOM 1962 C C . VAL A 1 256 ? -113.536 13.398 63.941 1.00 85.06 256 VAL A C 1
ATOM 1964 O O . VAL A 1 256 ? -114.763 13.436 63.892 1.00 85.06 256 VAL A O 1
ATOM 1967 N N . ALA A 1 257 ? -112.822 14.350 64.551 1.00 80.31 257 ALA A N 1
ATOM 1968 C CA . ALA A 1 257 ? -113.436 15.535 65.150 1.00 80.31 257 ALA A CA 1
ATOM 1969 C C . ALA A 1 257 ? -114.118 16.424 64.096 1.00 80.31 257 ALA A C 1
ATOM 1971 O O . ALA A 1 257 ? -115.250 16.845 64.312 1.00 80.31 257 ALA A O 1
ATOM 1972 N N . GLU A 1 258 ? -113.483 16.643 62.942 1.00 78.06 258 GLU A N 1
ATOM 1973 C CA . GLU A 1 258 ? -114.067 17.378 61.812 1.00 78.06 258 GLU A CA 1
ATOM 1974 C C . GLU A 1 258 ? -115.316 16.671 61.257 1.00 78.06 258 GLU A C 1
ATOM 1976 O O . GLU A 1 258 ? -116.333 17.320 61.010 1.00 78.06 258 GLU A O 1
ATOM 1981 N N . ALA A 1 259 ? -115.298 15.337 61.140 1.00 73.44 259 ALA A N 1
ATOM 1982 C CA . ALA A 1 259 ? -116.468 14.556 60.732 1.00 73.44 259 ALA A CA 1
ATOM 1983 C C . ALA A 1 259 ? -117.616 14.622 61.765 1.00 73.44 259 ALA A C 1
ATOM 1985 O O . ALA A 1 259 ? -118.785 14.741 61.394 1.00 73.44 259 ALA A O 1
ATOM 1986 N N . LEU A 1 260 ? -117.298 14.596 63.066 1.00 74.94 260 LEU A N 1
ATOM 1987 C CA . LEU A 1 260 ? -118.272 14.748 64.155 1.00 74.94 260 LEU A CA 1
ATOM 1988 C C . LEU A 1 260 ? -118.852 16.167 64.234 1.00 74.94 260 LEU A C 1
ATOM 1990 O O . LEU A 1 260 ? -120.049 16.305 64.470 1.00 74.94 260 LEU A O 1
ATOM 1994 N N . GLU A 1 261 ? -118.056 17.217 64.018 1.00 70.19 261 GLU A N 1
ATOM 1995 C CA . GLU A 1 261 ? -118.554 18.599 63.932 1.00 70.19 261 GLU A CA 1
ATOM 1996 C C . GLU A 1 261 ? -119.427 18.821 62.691 1.00 70.19 261 GLU A C 1
ATOM 1998 O O . GLU A 1 261 ? -120.429 19.539 62.770 1.00 70.19 261 GLU A O 1
ATOM 2003 N N . GLY A 1 262 ? -119.102 18.158 61.575 1.00 66.50 262 GLY A N 1
ATOM 2004 C CA . GLY A 1 262 ? -119.972 18.072 60.402 1.00 66.50 262 GLY A CA 1
ATOM 2005 C C . GLY A 1 262 ? -121.347 17.501 60.756 1.00 66.50 262 GLY A C 1
ATOM 2006 O O . GLY A 1 262 ? -122.362 18.116 60.443 1.00 66.50 262 GLY A O 1
ATOM 2007 N N . HIS A 1 263 ? -121.391 16.397 61.508 1.00 60.78 263 HIS A N 1
ATOM 2008 C CA . HIS A 1 263 ? -122.648 15.804 61.976 1.00 60.78 263 HIS A CA 1
ATOM 2009 C C . HIS A 1 263 ? -123.353 16.604 63.089 1.00 60.78 263 HIS A C 1
ATOM 2011 O O . HIS A 1 263 ? -124.580 16.611 63.153 1.00 60.78 263 HIS A O 1
ATOM 2017 N N . ALA A 1 264 ? -122.624 17.314 63.957 1.00 59.31 264 ALA A N 1
ATOM 2018 C CA . ALA A 1 264 ? -123.203 18.115 65.041 1.00 59.31 264 ALA A CA 1
ATOM 2019 C C . ALA A 1 264 ? -123.841 19.434 64.562 1.00 59.31 264 ALA A C 1
ATOM 2021 O O . ALA A 1 264 ? -124.695 19.983 65.259 1.00 59.31 264 ALA A O 1
ATOM 2022 N N . ARG A 1 265 ? -123.476 19.938 63.373 1.00 57.50 265 ARG A N 1
ATOM 2023 C CA . ARG A 1 265 ? -124.207 21.036 62.714 1.00 57.50 265 ARG A CA 1
ATOM 2024 C C . ARG A 1 265 ? -125.595 20.619 62.209 1.00 57.50 265 ARG A C 1
ATOM 2026 O O . ARG A 1 265 ? -126.417 21.502 61.982 1.00 57.50 265 ARG A O 1
ATOM 2033 N N . GLU A 1 266 ? -125.876 19.320 62.093 1.00 55.31 266 GLU A N 1
ATOM 2034 C CA . GLU A 1 266 ? -127.131 18.792 61.540 1.00 55.31 266 GLU A CA 1
ATOM 2035 C C . GLU A 1 266 ? -128.287 18.702 62.572 1.00 55.31 266 GLU A C 1
ATOM 2037 O O . GLU A 1 266 ? -129.431 18.525 62.168 1.00 55.31 266 GLU A O 1
ATOM 2042 N N . TYR A 1 267 ? -128.064 18.859 63.894 1.00 51.03 267 TYR A N 1
ATOM 2043 C CA . TYR A 1 267 ? -129.140 18.701 64.905 1.00 51.03 267 TYR A CA 1
ATOM 2044 C C . TYR A 1 267 ? -129.284 19.867 65.920 1.00 51.03 267 TYR A C 1
ATOM 2046 O O . TYR A 1 267 ? -128.310 20.213 66.595 1.00 51.03 267 TYR A O 1
ATOM 2054 N N . PRO A 1 268 ? -130.490 20.470 66.110 1.00 47.75 268 PRO A N 1
ATOM 2055 C CA . PRO A 1 268 ? -130.680 21.652 66.958 1.00 47.75 268 PRO A CA 1
ATOM 2056 C C . PRO A 1 268 ? -130.856 21.351 68.455 1.00 47.75 268 PRO A C 1
ATOM 2058 O O . PRO A 1 268 ? -131.336 20.306 68.885 1.00 47.75 268 PRO A O 1
ATOM 2061 N N . ARG A 1 269 ? -130.488 22.358 69.250 1.00 49.44 269 ARG A N 1
ATOM 2062 C CA . ARG A 1 269 ? -130.241 22.351 70.697 1.00 49.44 269 ARG A CA 1
ATOM 2063 C C . ARG A 1 269 ? -131.460 22.840 71.494 1.00 49.44 269 ARG A C 1
ATOM 2065 O O . ARG A 1 269 ? -131.924 23.950 71.256 1.00 49.44 269 ARG A O 1
ATOM 2072 N N . SER A 1 270 ? -131.866 22.119 72.544 1.00 42.25 270 SER A N 1
ATOM 2073 C CA . SER A 1 270 ? -132.721 22.660 73.620 1.00 42.25 270 SER A CA 1
ATOM 2074 C C . SER A 1 270 ? -132.208 22.270 75.019 1.00 42.25 270 SER A C 1
ATOM 2076 O O . SER A 1 270 ? -132.040 21.100 75.345 1.00 42.25 270 SER A O 1
ATOM 2078 N N . ARG A 1 271 ? -131.923 23.306 75.817 1.00 37.97 271 ARG A N 1
ATOM 2079 C CA . ARG A 1 271 ? -131.496 23.386 77.241 1.00 37.97 271 ARG A CA 1
ATOM 2080 C C . ARG A 1 271 ? -132.745 23.442 78.176 1.00 37.97 271 ARG A C 1
ATOM 2082 O O . ARG A 1 271 ? -133.836 23.541 77.623 1.00 37.97 271 ARG A O 1
ATOM 2089 N N . PRO A 1 272 ? -132.668 23.690 79.515 1.00 60.22 272 PRO A N 1
ATOM 2090 C CA . PRO A 1 272 ? -131.744 23.286 80.615 1.00 60.22 272 PRO A CA 1
ATOM 2091 C C . PRO A 1 272 ? -132.460 23.007 81.992 1.00 60.22 272 PRO A C 1
ATOM 2093 O O . PRO A 1 272 ? -133.614 23.387 82.160 1.00 60.22 272 PRO A O 1
ATOM 2096 N N . LYS A 1 273 ? -131.758 22.505 83.042 1.00 32.56 273 LYS A N 1
ATOM 2097 C CA . LYS A 1 273 ? -131.836 23.013 84.457 1.00 32.56 273 LYS A CA 1
ATOM 2098 C C . LYS A 1 273 ? -130.786 22.381 85.435 1.00 32.56 273 LYS A C 1
ATOM 2100 O O . LYS A 1 273 ? -130.446 21.222 85.226 1.00 32.56 273 LYS A O 1
ATOM 2105 N N . PRO A 1 274 ? -130.284 23.098 86.479 1.00 54.09 274 PRO A N 1
ATOM 2106 C CA . PRO A 1 274 ? -129.238 22.675 87.458 1.00 54.09 274 PRO A CA 1
ATOM 2107 C C . PRO A 1 274 ? -129.780 22.608 88.931 1.00 54.09 274 PRO A C 1
ATOM 2109 O O . PRO A 1 274 ? -131.002 22.681 89.072 1.00 54.09 274 PRO A O 1
ATOM 2112 N N . PRO A 1 275 ? -128.992 22.708 90.045 1.00 67.94 275 PRO A N 1
ATOM 2113 C CA . PRO A 1 275 ? -127.738 22.057 90.530 1.00 67.94 275 PRO A CA 1
ATOM 2114 C C . PRO A 1 275 ? -127.840 21.492 91.990 1.00 67.94 275 PRO A C 1
ATOM 2116 O O . PRO A 1 275 ? -128.763 21.863 92.704 1.00 67.94 275 PRO A O 1
ATOM 2119 N N . VAL A 1 276 ? -126.837 20.747 92.517 1.00 41.88 276 VAL A N 1
ATOM 2120 C CA . VAL A 1 276 ? -126.481 20.773 93.972 1.00 41.88 276 VAL A CA 1
ATOM 2121 C C . VAL A 1 276 ? -125.045 20.289 94.325 1.00 41.88 276 VAL A C 1
ATOM 2123 O O . VAL A 1 276 ? -124.510 19.365 93.728 1.00 41.88 276 VAL A O 1
ATOM 2126 N N . SER A 1 277 ? -124.483 20.977 95.330 1.00 43.59 277 SER A N 1
ATOM 2127 C CA . SER A 1 277 ? -123.254 20.917 96.179 1.00 43.59 277 SER A CA 1
ATOM 2128 C C . SER A 1 277 ? -122.885 19.568 96.869 1.00 43.59 277 SER A C 1
ATOM 2130 O O . SER A 1 277 ? -123.754 18.716 96.925 1.00 43.59 277 SER A O 1
ATOM 2132 N N . ARG A 1 278 ? -121.731 19.274 97.534 1.00 42.94 278 ARG A N 1
ATOM 2133 C CA . ARG A 1 278 ? -120.514 19.963 98.086 1.00 42.94 278 ARG A CA 1
ATOM 2134 C C . ARG A 1 278 ? -119.506 18.902 98.666 1.00 42.94 278 ARG A C 1
ATOM 2136 O O . ARG A 1 278 ? -119.934 17.780 98.898 1.00 42.94 278 ARG A O 1
ATOM 2143 N N . LEU A 1 279 ? -118.299 19.365 99.089 1.00 45.53 279 LEU A N 1
ATOM 2144 C CA . LEU A 1 279 ? -117.358 18.854 100.153 1.00 45.53 279 LEU A CA 1
ATOM 2145 C C . LEU A 1 279 ? -116.377 17.706 99.775 1.00 45.53 279 LEU A C 1
ATOM 2147 O O . LEU A 1 279 ? -116.784 16.787 99.090 1.00 45.53 279 LEU A O 1
ATOM 2151 N N . SER A 1 280 ? -115.100 17.612 100.203 1.00 44.84 280 SER A N 1
ATOM 2152 C CA . SER A 1 280 ? -114.186 18.387 101.080 1.00 44.84 280 SER A CA 1
ATOM 2153 C C . SER A 1 280 ? -112.742 17.803 100.988 1.00 44.84 280 SER A C 1
ATOM 2155 O O . SER A 1 280 ? -112.635 16.594 100.844 1.00 44.84 280 SER A O 1
ATOM 2157 N N . ALA A 1 281 ? -111.695 18.649 101.128 1.00 41.22 281 ALA A N 1
ATOM 2158 C CA . ALA A 1 281 ? -110.431 18.510 101.918 1.00 41.22 281 ALA A CA 1
ATOM 2159 C C . ALA A 1 281 ? -109.553 17.215 101.868 1.00 41.22 281 ALA A C 1
ATOM 2161 O O . ALA A 1 281 ? -110.062 16.119 101.750 1.00 41.22 281 ALA A O 1
ATOM 2162 N N . ARG A 1 282 ? -108.224 17.190 102.092 1.00 44.16 282 ARG A N 1
ATOM 2163 C CA . ARG A 1 282 ? -107.180 18.167 102.471 1.00 44.16 282 ARG A CA 1
ATOM 2164 C C . ARG A 1 282 ? -105.782 17.525 102.284 1.00 44.16 282 ARG A C 1
ATOM 2166 O O . ARG A 1 282 ? -105.612 16.319 102.385 1.00 44.16 282 ARG A O 1
ATOM 2173 N N . THR A 1 283 ? -104.807 18.408 102.105 1.00 49.53 283 THR A N 1
ATOM 2174 C CA . THR A 1 283 ? -103.327 18.343 102.140 1.00 49.53 283 THR A CA 1
ATOM 2175 C C . THR A 1 283 ? -102.651 17.915 103.463 1.00 49.53 283 THR A C 1
ATOM 2177 O O . THR A 1 283 ? -103.216 18.193 104.517 1.00 49.53 283 THR A O 1
ATOM 2180 N N . CYS A 1 284 ? -101.384 17.445 103.393 1.00 36.59 284 CYS A N 1
ATOM 2181 C CA . CYS A 1 284 ? -100.140 17.910 104.099 1.00 36.59 284 CYS A CA 1
ATOM 2182 C C . CYS A 1 284 ? -99.015 16.847 103.907 1.00 36.59 284 CYS A C 1
ATOM 2184 O O . CYS A 1 284 ? -99.337 15.672 103.975 1.00 36.59 284 CYS A O 1
ATOM 2186 N N . ARG A 1 285 ? -97.733 17.058 103.536 1.00 40.47 285 ARG A N 1
ATOM 2187 C CA . ARG A 1 285 ? -96.632 18.046 103.742 1.00 40.47 285 ARG A CA 1
ATOM 2188 C C . ARG A 1 285 ? -95.711 17.764 104.965 1.00 40.47 285 ARG A C 1
ATOM 2190 O O . ARG A 1 285 ? -96.216 17.733 106.078 1.00 40.47 285 ARG A O 1
ATOM 2197 N N . ARG A 1 286 ? -94.381 17.798 104.681 1.00 41.16 286 ARG A N 1
ATOM 2198 C CA . ARG A 1 286 ? -93.157 18.145 105.483 1.00 41.16 286 ARG A CA 1
ATOM 2199 C C . ARG A 1 286 ? -92.239 16.997 105.979 1.00 41.16 286 ARG A C 1
ATOM 2201 O O . ARG A 1 286 ? -92.726 16.091 106.630 1.00 41.16 286 ARG A O 1
ATOM 2208 N N . GLU A 1 287 ? -90.973 16.939 105.503 1.00 43.34 287 GLU A N 1
ATOM 2209 C CA . GLU A 1 287 ? -89.665 17.394 106.108 1.00 43.34 287 GLU A CA 1
ATOM 2210 C C . GLU A 1 287 ? -88.985 16.232 106.894 1.00 43.34 287 GLU A C 1
ATOM 2212 O O . GLU A 1 287 ? -89.711 15.384 107.378 1.00 43.34 287 GLU A O 1
ATOM 2217 N N . SER A 1 288 ? -87.669 16.022 107.084 1.00 42.28 288 SER A N 1
ATOM 2218 C CA . SER A 1 288 ? -86.416 16.790 106.967 1.00 42.28 288 SER A CA 1
ATOM 2219 C C . SER A 1 288 ? -85.180 15.851 107.168 1.00 42.28 288 SER A C 1
ATOM 2221 O O . SER A 1 288 ? -85.315 14.815 107.808 1.00 42.28 288 SER A O 1
ATOM 2223 N N . SER A 1 289 ? -83.989 16.303 106.730 1.00 44.28 289 SER A N 1
ATOM 2224 C CA . SER A 1 289 ? -82.635 16.152 107.340 1.00 44.28 289 SER A CA 1
ATOM 2225 C C . SER A 1 289 ? -81.760 14.870 107.251 1.00 44.28 289 SER A C 1
ATOM 2227 O O . SER A 1 289 ? -82.002 13.871 107.913 1.00 44.28 289 SER A O 1
ATOM 2229 N N . ALA A 1 290 ? -80.642 15.035 106.518 1.00 43.44 290 ALA A N 1
ATOM 2230 C CA . ALA A 1 290 ? -79.206 14.777 106.795 1.00 43.44 290 ALA A CA 1
ATOM 2231 C C . ALA A 1 290 ? -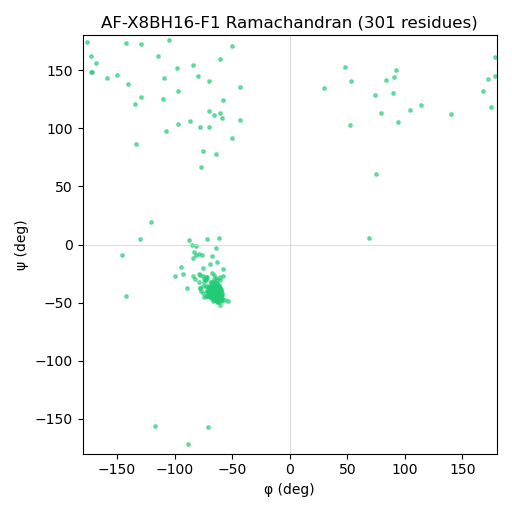78.702 13.662 107.748 1.00 43.44 290 ALA A C 1
ATOM 2233 O O . ALA A 1 290 ? -79.076 13.632 108.914 1.00 43.44 290 ALA A O 1
ATOM 2234 N N . ALA A 1 291 ? -77.676 12.912 107.297 1.00 39.50 291 ALA A N 1
ATOM 2235 C CA . ALA A 1 291 ? -76.293 12.904 107.836 1.00 39.50 291 ALA A CA 1
ATOM 2236 C C . ALA A 1 291 ? -75.425 11.777 107.211 1.00 39.50 291 ALA A C 1
ATOM 2238 O O . ALA A 1 291 ? -75.896 10.663 107.002 1.00 39.50 291 ALA A O 1
ATOM 2239 N N . THR A 1 292 ? -74.144 12.070 106.958 1.00 46.50 292 THR A N 1
ATOM 2240 C CA . THR A 1 292 ? -73.070 11.138 106.533 1.00 46.50 292 THR A CA 1
ATOM 2241 C C . THR A 1 292 ? -72.231 10.714 107.751 1.00 46.50 292 THR A C 1
ATOM 2243 O O . THR A 1 292 ? -72.100 11.508 108.683 1.00 46.50 292 THR A O 1
ATOM 2246 N N . PRO A 1 293 ? -71.619 9.514 107.759 1.00 55.50 293 PRO A N 1
ATOM 2247 C CA . PRO A 1 293 ? -70.142 9.420 107.809 1.00 55.50 293 PRO A CA 1
ATOM 2248 C C . PRO A 1 293 ? -69.600 8.281 106.905 1.00 55.50 293 PRO A C 1
ATOM 2250 O O . PRO A 1 293 ? -70.257 7.270 106.699 1.00 55.50 293 PRO A O 1
ATOM 2253 N N . SER A 1 294 ? -68.506 8.467 106.156 1.00 42.25 294 SER A N 1
ATOM 2254 C CA . SER A 1 294 ? -67.098 8.229 106.537 1.00 42.25 294 SER A CA 1
ATOM 2255 C C . SER A 1 294 ? -66.803 6.835 107.113 1.00 42.25 294 SER A C 1
ATOM 2257 O O . SER A 1 294 ? -66.987 6.626 108.307 1.00 42.25 294 SER A O 1
ATOM 2259 N N . ASN A 1 295 ? -66.206 5.941 106.311 1.00 48.81 295 ASN A N 1
ATOM 2260 C CA . ASN A 1 295 ? -65.137 5.075 106.810 1.00 48.81 295 ASN A CA 1
ATOM 2261 C C . ASN A 1 295 ? -64.131 4.696 105.710 1.00 48.81 295 ASN A C 1
ATOM 2263 O O . ASN A 1 295 ? -64.469 4.582 104.532 1.00 48.81 295 ASN A O 1
ATOM 2267 N N . ARG A 1 296 ? -62.888 4.569 106.157 1.00 46.12 296 ARG A N 1
ATOM 2268 C CA . ARG A 1 296 ? -61.637 4.345 105.441 1.00 46.12 296 ARG A CA 1
ATOM 2269 C C . ARG A 1 296 ? -61.203 2.885 105.639 1.00 46.12 296 ARG A C 1
ATOM 2271 O O . ARG A 1 296 ? -61.776 2.173 106.456 1.00 46.12 296 ARG A O 1
ATOM 2278 N N . ASP A 1 297 ? -60.112 2.562 104.956 1.00 42.19 297 ASP A N 1
ATOM 2279 C CA . ASP A 1 297 ? -59.127 1.512 105.242 1.00 42.19 297 ASP A CA 1
ATOM 2280 C C . ASP A 1 297 ? -59.337 0.150 104.558 1.00 42.19 297 ASP A C 1
ATOM 2282 O O . ASP A 1 297 ? -60.290 -0.575 104.810 1.00 42.19 297 ASP A O 1
ATOM 2286 N N . THR A 1 298 ? -58.514 -0.128 103.529 1.00 46.31 298 THR A N 1
ATOM 2287 C CA . THR A 1 298 ? -57.268 -0.951 103.565 1.00 46.31 298 THR A CA 1
ATOM 2288 C C . THR A 1 298 ? -57.611 -2.415 103.269 1.00 46.31 298 THR A C 1
ATOM 2290 O O . THR A 1 298 ? -58.649 -2.883 103.700 1.00 46.31 298 THR A O 1
ATOM 2293 N N . SER A 1 299 ? -56.850 -3.261 102.587 1.00 42.66 299 SER A N 1
ATOM 2294 C CA . SER A 1 299 ? -55.475 -3.286 102.096 1.00 42.66 299 SER A CA 1
ATOM 2295 C C . SER A 1 299 ? -55.307 -4.659 101.415 1.00 42.66 299 SER A C 1
ATOM 2297 O O . SER A 1 299 ? -56.006 -5.585 101.815 1.00 42.66 299 SER A O 1
ATOM 2299 N N . VAL A 1 300 ? -54.287 -4.808 100.551 1.00 43.56 300 VAL A N 1
ATOM 2300 C CA . VAL A 1 300 ? -53.482 -6.054 100.400 1.00 43.56 300 VAL A CA 1
ATOM 2301 C C . VAL A 1 300 ? -54.214 -7.207 99.655 1.00 43.56 300 VAL A C 1
ATOM 2303 O O . VAL A 1 300 ? -55.367 -7.502 99.901 1.00 43.56 300 VAL A O 1
ATOM 2306 N N . GLU A 1 301 ? -53.677 -7.860 98.617 1.00 43.72 301 GLU A N 1
ATOM 2307 C CA . GLU A 1 301 ? -52.480 -8.704 98.613 1.00 43.72 301 GLU A CA 1
ATOM 2308 C C . GLU A 1 301 ? -52.235 -9.311 97.204 1.00 43.72 301 GLU A C 1
ATOM 2310 O O . GLU A 1 301 ? -53.203 -9.716 96.572 1.00 43.72 301 GLU A O 1
ATOM 2315 N N . ARG A 1 302 ? -50.948 -9.458 96.812 1.00 48.28 302 ARG A N 1
ATOM 2316 C CA . ARG A 1 302 ? -50.306 -10.551 96.015 1.00 48.28 302 ARG A CA 1
ATOM 2317 C C . ARG A 1 302 ? -50.910 -10.954 94.644 1.00 48.28 302 ARG A C 1
ATOM 2319 O O . ARG A 1 302 ? -52.099 -11.166 94.512 1.00 48.28 302 ARG A O 1
ATOM 2326 N N . ARG A 1 303 ? -50.141 -11.255 93.596 1.00 50.91 303 ARG A N 1
ATOM 2327 C CA . ARG A 1 303 ? -48.704 -11.492 93.388 1.00 50.91 303 ARG A CA 1
ATOM 2328 C C . ARG A 1 303 ? -48.439 -11.451 91.884 1.00 50.91 303 ARG A C 1
ATOM 2330 O O . ARG A 1 303 ? -49.392 -11.762 91.138 1.00 50.91 303 ARG A O 1
#

Organism: NCBI:txid1299334

Foldseek 3Di:
DVVVVVVVVVVVVVVVVVVVVVVLLVCLCVPVQLVVLVVQLVVLVVVLVVLVVQLVVLVVQLVVLVLQLVCQQPPDPPRDPVRHPPDHDDDCPVVSVVSNVVSVVSNVVSVVVCVVCVVVSVVSNVVSVVSSVVSSPSCPDPPPPDDDDPPPPDDPVNVVVVVVVVVVVVVVVVVCVVCVVVVVCVVVVPDDDVCVVVVVVVVVVVVVVVVVVVVVVVVVVVVVVVVVVVVVVVVVVVVVVVVVVVVVVVVVVVVVVVVVVVVVVVDDDDDDDDDDDDDDDDDDDDYDDDDDDDDDDYDDDDD

Radius of gyration: 65.77 Å; Cα contacts (8 Å, |Δi|>4): 86; chains: 1; bounding box: 161×45×161 Å

Sequence (303 aa):
MTVAELAGLAVLSGSIDRRLAEQAVQRADSAPAVAQASTNLDRARAARSALDNVVEQARAHRDEALVVARCEYNPTPACPQTRITGYPGGTGNPRGQRPAGRRATELDTALAARDRRAPELDAQIAAGEQELEQARRPRSRMRTTAWGPLGRHVRPHLRQRGVLAVRLLVIALCAALYVLPLILRLWRGETSHDRHAAARAERDRAELQADTAIAVKRAEVRQAAETMRADQQLASARLAAEAQTEIDRAQQRRQVAEALEGHAREYPRSRPKPPVSRLSARTCRRESSAATPSNRDTSVERR

Secondary structure (DSSP, 8-state):
-HHHHHHHHHHHHHHHHHHHHHHHHHHHHTSHHHHHHHHHHHHHHHHHHHHHHHHHHHHHHHHHHHHHHHHHHS--TTS-TTS-------TT-HHHHHHHHHHHHHHHHHHHHHHHHHHHHHHHHHHHHHHHHHHHS---S-------GGGGG--HHHHHHHHHHHHHHHHHHHHHHHHHHHHHHHHGGGTTHHHHHHHHHHHHHHHHHHHHHHHHHHHHHHHHHHHHHHHHHHHHHHHHHHHHHHHHHHHHHHHHHHHHHHHHTTS------------------------------------

Mean predicted aligned error: 22.51 Å